Protein AF-A0A9X5BK53-F1 (afdb_monomer_lite)

Sequence (225 aa):
MTLVYEHSLFTTKNKLFKQENFVDEVKHFYTDLINLLVKNDKEKLQVFDSGGLYLATKKIGKNNPKVEQIQTSNEVYMRWNCEVDRAIVSGVSETEIQQIKKNYITDRIRESVDIFGSQPERLGSIIMTAVTVLALLISKVLDKTRELSAKFFEKESLQPIAEASERRTTEIIPQTDKVQMQEKITYKEPTANPSAPKWDLQPQNQVQATERETPPIPAQASYVH

Secondary structure (DSSP, 8-state):
----------PPPPGGGG-HHHHHHHHHHHHHHHHTT--SGGG---PPPTTSSSPPPPPPPTT-TTHHHHHHHHHHHHHHHHHHHHHHHTT--HHHHHHHIIIIIIHHHHHHHHHH-S-HHHHHHHHHHHHHHHHHHHHHHHHHHHHHHHHHHHHHTT------------------------------------------------------PPPPPPPPP----

Organism: NCBI:txid2320879

Foldseek 3Di:
DDDPDDDDPDDDDDCCCVDPVSVVVVVVVVLVVVQVVPPDPVPRDDDDDPLFLADDQDDADPDDPCRVLSVLLVVLRVLSVVLSVLCVVLPNDRVVSSVLCVPQQVVVCVVCCVPPNDDSVVNSVSSVVSSVVSVVVSVVSNVVVVVVVVVVVVVVVPDDDDDDDDDDDDDDDDDDDDDDDDPDDDDDDPDDDDDDPDPPDDDDDDDDDDDDDDDDDDDDDDDDD

Radius of gyration: 32.8 Å; chains: 1; bounding box: 59×59×117 Å

pLDDT: mean 73.11, std 26.83, range [23.19, 98.38]

Structure (mmCIF, N/CA/C/O backbone):
data_AF-A0A9X5BK53-F1
#
_entry.id   AF-A0A9X5BK53-F1
#
loop_
_atom_site.group_PDB
_atom_site.id
_atom_site.type_symbol
_atom_site.label_atom_id
_atom_site.label_alt_id
_atom_site.label_comp_id
_atom_site.label_asym_id
_atom_site.label_entity_id
_atom_site.label_seq_id
_atom_site.pdbx_PDB_ins_code
_atom_site.Cartn_x
_atom_site.Cartn_y
_atom_site.Cartn_z
_atom_site.occupancy
_atom_site.B_iso_or_equiv
_atom_site.auth_seq_id
_atom_site.auth_comp_id
_atom_site.auth_asym_id
_atom_site.auth_atom_id
_atom_site.pdbx_PDB_model_num
ATOM 1 N N . MET A 1 1 ? 26.988 -21.581 -52.495 1.00 43.94 1 MET A N 1
ATOM 2 C CA . MET A 1 1 ? 26.195 -22.090 -51.357 1.00 43.94 1 MET A CA 1
ATOM 3 C C . MET A 1 1 ? 25.965 -20.916 -50.417 1.00 43.94 1 MET A C 1
ATOM 5 O O . MET A 1 1 ? 26.846 -20.579 -49.642 1.00 43.94 1 MET A O 1
ATOM 9 N N . THR A 1 2 ? 24.8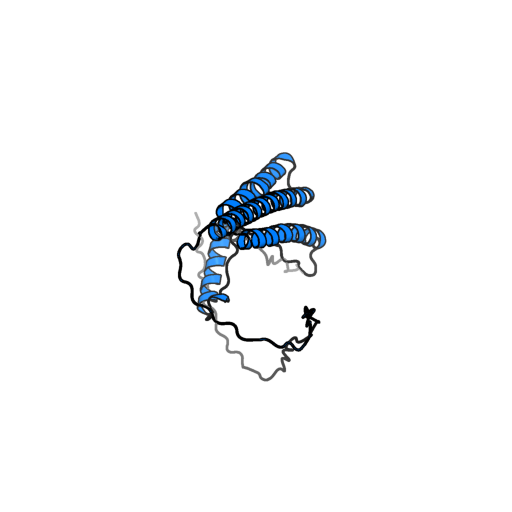63 -20.194 -50.588 1.00 47.50 2 THR A N 1
ATOM 10 C CA . THR A 1 2 ? 24.481 -19.068 -49.724 1.00 47.50 2 THR A CA 1
ATOM 11 C C . THR A 1 2 ? 23.587 -19.618 -48.620 1.00 47.50 2 THR A C 1
ATOM 13 O O . THR A 1 2 ? 22.572 -20.250 -48.900 1.00 47.50 2 THR A O 1
ATOM 16 N N . LEU A 1 3 ? 24.019 -19.472 -47.368 1.00 57.97 3 LEU A N 1
ATOM 17 C CA . LEU A 1 3 ? 23.305 -19.973 -46.196 1.00 57.97 3 LEU A CA 1
ATOM 18 C C . LEU A 1 3 ? 21.990 -19.196 -46.029 1.00 57.97 3 LEU A C 1
ATOM 20 O O . LEU A 1 3 ? 21.990 -18.013 -45.705 1.00 57.97 3 LEU A O 1
ATOM 24 N N . VAL A 1 4 ? 20.872 -19.881 -46.274 1.00 62.34 4 VAL A N 1
ATOM 25 C CA . VAL A 1 4 ? 19.491 -19.399 -46.111 1.00 62.34 4 VAL A CA 1
ATOM 26 C C . VAL A 1 4 ? 19.089 -19.519 -44.638 1.00 62.34 4 VAL A C 1
ATOM 28 O O . VAL A 1 4 ? 18.247 -20.339 -44.296 1.00 62.34 4 VAL A O 1
ATOM 31 N N . TYR A 1 5 ? 19.738 -18.790 -43.728 1.00 53.69 5 TYR A N 1
ATOM 32 C CA . TYR A 1 5 ? 19.352 -18.834 -42.309 1.00 53.69 5 TYR A CA 1
ATOM 33 C C . TYR A 1 5 ? 19.644 -17.524 -41.565 1.00 53.69 5 TYR A C 1
ATOM 35 O O . TYR A 1 5 ? 20.385 -17.484 -40.592 1.00 53.69 5 TYR A O 1
ATOM 43 N N . GLU A 1 6 ? 18.993 -16.444 -41.987 1.00 60.09 6 GLU A N 1
ATOM 44 C CA . GLU A 1 6 ? 18.679 -15.326 -41.093 1.00 60.09 6 GLU A CA 1
ATOM 45 C C . GLU A 1 6 ? 17.164 -15.131 -41.083 1.00 60.09 6 GLU A C 1
ATOM 47 O O . GLU A 1 6 ? 16.615 -14.295 -41.793 1.00 60.09 6 GLU A O 1
ATOM 52 N N . HIS A 1 7 ? 16.456 -15.939 -40.292 1.00 68.06 7 HIS A N 1
ATOM 53 C CA . HIS A 1 7 ? 15.061 -15.654 -39.974 1.00 68.06 7 HIS A CA 1
ATOM 54 C C . HIS A 1 7 ? 15.006 -15.058 -38.569 1.00 68.06 7 HIS A C 1
ATOM 56 O O . HIS A 1 7 ? 15.226 -15.751 -37.575 1.00 68.06 7 HIS A O 1
ATOM 62 N N . SER A 1 8 ? 14.722 -13.759 -38.475 1.00 71.19 8 SER A N 1
ATOM 63 C CA . SER A 1 8 ? 14.418 -13.141 -37.186 1.00 71.19 8 SER A CA 1
ATOM 64 C C . SER A 1 8 ? 13.038 -13.615 -36.725 1.00 71.19 8 SER A C 1
ATOM 66 O O . SER A 1 8 ? 12.024 -13.270 -37.329 1.00 71.19 8 SER A O 1
ATOM 68 N N . LEU A 1 9 ? 13.002 -14.441 -35.677 1.00 70.75 9 LEU A N 1
ATOM 69 C CA . LEU A 1 9 ? 11.765 -14.953 -35.066 1.00 70.75 9 LEU A CA 1
ATOM 70 C C . LEU A 1 9 ? 11.123 -13.955 -34.091 1.00 70.75 9 LEU A C 1
ATOM 72 O O . LEU A 1 9 ? 9.990 -14.151 -33.656 1.00 70.75 9 LEU A O 1
ATOM 76 N N . PHE A 1 10 ? 11.838 -12.889 -33.731 1.00 75.19 10 PHE A N 1
ATOM 77 C CA . PHE A 1 10 ? 11.405 -11.935 -32.719 1.00 75.19 10 PHE A CA 1
ATOM 78 C C . PHE A 1 10 ? 11.430 -10.518 -33.278 1.00 75.19 10 PHE A C 1
ATOM 80 O O . PHE A 1 10 ? 12.473 -9.988 -33.655 1.00 75.19 10 PHE A O 1
ATOM 87 N N . THR A 1 11 ? 10.264 -9.885 -33.293 1.00 78.88 11 THR A N 1
ATOM 88 C CA . THR A 1 11 ? 10.109 -8.467 -33.614 1.00 78.88 11 THR A CA 1
ATOM 89 C C . THR A 1 11 ? 10.136 -7.619 -32.345 1.00 78.88 11 THR A C 1
ATOM 91 O O . THR A 1 11 ? 10.017 -8.115 -31.217 1.00 78.88 11 THR A O 1
ATOM 94 N N . THR A 1 12 ? 10.307 -6.305 -32.505 1.00 80.19 12 THR A N 1
ATOM 95 C CA . THR A 1 12 ? 10.180 -5.366 -31.388 1.00 80.19 12 THR A CA 1
ATOM 96 C C . THR A 1 12 ? 8.795 -5.506 -30.762 1.00 80.19 12 THR A C 1
ATOM 98 O O . THR A 1 12 ? 7.779 -5.449 -31.453 1.00 80.19 12 THR A O 1
ATOM 101 N N . LYS A 1 13 ? 8.746 -5.685 -29.437 1.00 78.06 13 LYS A N 1
ATOM 102 C CA . LYS A 1 13 ? 7.480 -5.836 -28.710 1.00 78.06 13 LYS A CA 1
ATOM 103 C C . LYS A 1 13 ? 6.566 -4.645 -28.989 1.00 78.0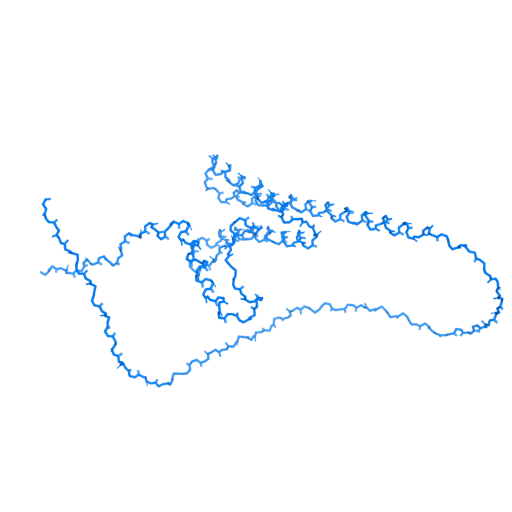6 13 LYS A C 1
ATOM 105 O O . LYS A 1 13 ? 6.980 -3.498 -28.817 1.00 78.06 13 LYS A O 1
ATOM 110 N N . ASN A 1 14 ? 5.320 -4.929 -29.363 1.00 78.62 14 ASN A N 1
ATOM 111 C CA . ASN A 1 14 ? 4.308 -3.896 -29.538 1.00 78.62 14 ASN A CA 1
ATOM 112 C C . ASN A 1 14 ? 4.141 -3.113 -28.220 1.00 78.62 14 ASN A C 1
ATOM 114 O O . ASN A 1 14 ? 3.942 -3.700 -27.152 1.00 78.62 14 ASN A O 1
ATOM 118 N N . LYS A 1 15 ? 4.264 -1.783 -28.311 1.00 81.44 15 LYS A N 1
ATOM 119 C CA . LYS A 1 15 ? 4.206 -0.856 -27.172 1.00 81.44 15 LYS A CA 1
ATOM 120 C C . LYS A 1 15 ? 2.845 -0.866 -26.470 1.00 81.44 15 LYS A C 1
ATOM 122 O O . LYS A 1 15 ? 2.802 -0.567 -25.283 1.00 81.44 15 LYS A O 1
ATOM 127 N N . LEU A 1 16 ? 1.772 -1.266 -27.159 1.00 78.81 16 LEU A N 1
ATOM 128 C CA . LEU A 1 16 ? 0.433 -1.433 -26.586 1.00 78.81 16 LEU A CA 1
ATOM 129 C C . LEU A 1 16 ? 0.456 -2.378 -25.375 1.00 78.81 16 LEU A C 1
ATOM 131 O O . LEU A 1 16 ? -0.037 -2.027 -24.311 1.00 78.81 16 LEU A O 1
ATOM 135 N N . PHE A 1 17 ? 1.165 -3.511 -25.478 1.00 74.38 17 PHE A N 1
ATOM 136 C CA . PHE A 1 17 ? 1.318 -4.481 -24.380 1.00 74.38 17 PHE A CA 1
ATOM 137 C C . PHE A 1 17 ? 2.146 -3.963 -23.191 1.00 74.38 17 PHE A C 1
ATOM 139 O O . PHE A 1 17 ? 2.389 -4.700 -22.233 1.00 74.38 17 PHE A O 1
ATOM 146 N N . LYS A 1 18 ? 2.677 -2.741 -23.278 1.00 75.38 18 LYS A N 1
ATOM 147 C CA . LYS A 1 18 ? 3.476 -2.091 -22.234 1.00 75.38 18 LYS A CA 1
ATOM 148 C C . LYS A 1 18 ? 2.773 -0.902 -21.598 1.00 75.38 18 LYS A C 1
ATOM 150 O O . LYS A 1 18 ? 3.318 -0.370 -20.637 1.00 75.38 18 LYS A O 1
ATOM 155 N N . GLN A 1 19 ? 1.611 -0.494 -22.103 1.00 80.31 19 GLN A N 1
ATOM 156 C CA . GLN A 1 19 ? 0.831 0.547 -21.449 1.00 80.31 19 GLN A CA 1
ATOM 157 C C . GLN A 1 19 ? 0.259 0.010 -20.128 1.00 80.31 19 GLN A C 1
ATOM 159 O O . GLN A 1 19 ? -0.193 -1.135 -20.066 1.00 80.31 19 GLN A O 1
ATOM 164 N N . GLU A 1 20 ? 0.320 0.815 -19.064 1.00 75.69 20 GLU A N 1
ATOM 165 C CA . GLU A 1 20 ? -0.106 0.387 -17.723 1.00 75.69 20 GLU A CA 1
ATOM 166 C C . GLU A 1 20 ? -1.599 0.054 -17.676 1.00 75.69 20 GLU A C 1
ATOM 168 O O . GLU A 1 20 ? -1.966 -0.976 -17.117 1.00 75.69 20 GLU A O 1
ATOM 173 N N . ASN A 1 21 ? -2.431 0.856 -18.347 1.00 81.94 21 ASN A N 1
ATOM 174 C CA . ASN A 1 21 ? -3.873 0.631 -18.468 1.00 81.94 21 ASN A CA 1
ATOM 175 C C . ASN A 1 21 ? -4.204 -0.714 -19.132 1.00 81.94 21 ASN A C 1
ATOM 177 O O . ASN A 1 21 ? -5.030 -1.455 -18.617 1.00 81.94 21 ASN A O 1
ATOM 181 N N . PHE A 1 22 ? -3.522 -1.063 -20.227 1.00 84.12 22 PHE A N 1
ATOM 182 C CA . PHE A 1 22 ? -3.745 -2.327 -20.926 1.00 84.12 22 PHE A CA 1
ATOM 183 C C . PHE A 1 22 ? -3.404 -3.523 -20.032 1.00 84.12 22 PHE A C 1
ATOM 185 O O . PHE A 1 22 ? -4.144 -4.500 -19.958 1.00 84.12 22 PHE A O 1
ATOM 192 N N . VAL A 1 23 ? -2.264 -3.463 -19.340 1.00 83.50 23 VAL A N 1
ATOM 193 C CA . VAL A 1 23 ? -1.837 -4.552 -18.453 1.00 83.50 23 VAL A CA 1
ATOM 194 C C . VAL A 1 23 ? -2.787 -4.696 -17.266 1.00 83.50 23 VAL A C 1
ATOM 196 O O . VAL A 1 23 ? -3.051 -5.820 -16.840 1.00 83.50 23 VAL A O 1
ATOM 199 N N . ASP A 1 24 ? -3.268 -3.584 -16.722 1.00 86.19 24 ASP A N 1
ATOM 200 C CA . ASP A 1 24 ? -4.202 -3.579 -15.604 1.00 86.19 24 ASP A CA 1
ATOM 201 C C . ASP A 1 24 ? -5.574 -4.144 -15.996 1.00 86.19 24 ASP A C 1
ATOM 203 O O . ASP A 1 24 ? -6.068 -5.062 -15.343 1.00 86.19 24 ASP A O 1
ATOM 207 N N . GLU A 1 25 ? -6.124 -3.698 -17.126 1.00 89.12 25 GLU A N 1
ATOM 208 C CA . GLU A 1 25 ? -7.392 -4.185 -17.678 1.00 89.12 25 GLU A CA 1
ATOM 209 C C . GLU A 1 25 ? -7.347 -5.696 -17.935 1.00 89.12 25 GLU A C 1
ATOM 211 O O . GLU A 1 25 ? -8.224 -6.444 -17.503 1.00 89.12 25 GLU A O 1
ATOM 216 N N . VAL A 1 26 ? -6.271 -6.176 -18.566 1.00 90.62 26 VAL A N 1
ATOM 217 C CA . VAL A 1 26 ? -6.099 -7.600 -18.870 1.00 90.62 26 VAL A CA 1
ATOM 218 C C . VAL A 1 26 ? -5.981 -8.446 -17.598 1.00 90.62 26 VAL A C 1
ATOM 220 O O . VAL A 1 26 ? -6.520 -9.553 -17.555 1.00 90.62 26 VAL A O 1
ATOM 223 N N . LYS A 1 27 ? -5.296 -7.959 -16.553 1.00 90.38 27 LYS A N 1
ATOM 224 C CA . LYS A 1 27 ? -5.211 -8.674 -15.268 1.00 90.38 27 LYS A CA 1
ATOM 225 C C . LYS A 1 27 ? -6.586 -8.827 -14.632 1.00 90.38 27 LYS A C 1
ATOM 227 O O . LYS A 1 27 ? -6.932 -9.944 -14.266 1.00 90.38 27 LYS A O 1
ATOM 232 N N . HIS A 1 28 ? -7.345 -7.737 -14.529 1.00 91.75 28 HIS A N 1
ATOM 233 C CA . HIS A 1 28 ? -8.689 -7.764 -13.955 1.00 91.75 28 HIS A CA 1
ATOM 234 C C . HIS A 1 28 ? -9.604 -8.694 -14.752 1.00 91.75 28 HIS A C 1
ATOM 236 O O . HIS A 1 28 ? -10.180 -9.608 -14.172 1.00 91.75 28 HIS A O 1
ATOM 242 N N . PHE A 1 29 ? -9.613 -8.572 -16.083 1.00 93.56 29 PHE A N 1
ATOM 243 C CA . PHE A 1 29 ? -10.401 -9.437 -16.959 1.00 93.56 29 PHE A CA 1
ATOM 244 C C . PHE A 1 29 ? -10.136 -10.930 -16.718 1.00 93.56 29 PHE A C 1
ATOM 246 O O . PHE A 1 29 ? -11.065 -11.707 -16.495 1.00 93.56 29 PHE A O 1
ATOM 253 N N . TYR A 1 30 ? -8.870 -11.358 -16.731 1.00 93.31 30 TYR A N 1
ATOM 254 C CA . TYR A 1 30 ? -8.552 -12.768 -16.500 1.00 93.31 30 TYR A CA 1
ATOM 255 C C . TYR A 1 30 ? -8.820 -13.205 -15.060 1.00 93.31 30 TYR A C 1
ATOM 257 O O . TYR A 1 30 ? -9.260 -14.335 -14.848 1.00 93.31 30 TYR A O 1
ATOM 265 N N . THR A 1 31 ? -8.579 -12.342 -14.073 1.00 95.50 31 THR A N 1
ATOM 266 C CA . THR A 1 31 ? -8.904 -12.639 -12.675 1.00 95.50 31 THR A CA 1
ATOM 267 C C . THR A 1 31 ? -10.405 -12.849 -12.485 1.00 95.50 31 THR A C 1
ATOM 269 O O . THR A 1 31 ? -10.787 -13.814 -11.826 1.00 95.50 31 THR A O 1
ATOM 272 N N . ASP A 1 32 ? -11.252 -12.037 -13.113 1.00 94.25 32 ASP A N 1
ATOM 273 C CA . ASP A 1 32 ? -12.709 -12.176 -13.048 1.00 94.25 32 ASP A CA 1
ATOM 274 C C . ASP A 1 32 ? -13.179 -13.488 -13.688 1.00 94.25 32 ASP A C 1
ATOM 276 O O . ASP A 1 32 ? -13.990 -14.212 -13.104 1.00 94.25 32 ASP A O 1
ATOM 280 N N . LEU A 1 33 ? -12.605 -13.855 -14.840 1.00 94.44 33 LEU A N 1
ATOM 281 C CA . LEU A 1 33 ? -12.876 -15.143 -15.486 1.00 94.44 33 LEU A CA 1
ATOM 282 C C . LEU A 1 33 ? -12.469 -16.335 -14.611 1.00 94.44 33 LEU A C 1
ATOM 284 O O . LEU A 1 33 ? -13.201 -17.320 -14.540 1.00 94.44 33 LEU A O 1
ATOM 288 N N . ILE A 1 34 ? -11.319 -16.262 -13.936 1.00 94.19 34 ILE A N 1
ATOM 289 C CA . ILE A 1 34 ? -10.876 -17.317 -13.015 1.00 94.19 34 ILE A CA 1
ATOM 290 C C . ILE A 1 34 ? -11.811 -17.383 -11.805 1.00 94.19 34 ILE A C 1
ATOM 292 O O . ILE A 1 34 ? -12.246 -18.467 -11.419 1.00 94.19 34 ILE A O 1
ATOM 296 N N . ASN A 1 35 ? -12.162 -16.232 -11.232 1.00 95.75 35 ASN A N 1
ATOM 297 C CA . ASN A 1 35 ? -13.017 -16.135 -10.053 1.00 95.75 35 ASN A CA 1
ATOM 298 C C . ASN A 1 35 ? -14.449 -16.624 -10.302 1.00 95.75 35 ASN A C 1
ATOM 300 O O . ASN A 1 35 ? -15.099 -17.049 -9.349 1.00 95.75 35 ASN A O 1
ATOM 304 N N . LEU A 1 36 ? -14.925 -16.646 -11.553 1.00 94.75 36 LEU A N 1
ATOM 305 C CA . LEU A 1 36 ? -16.192 -17.288 -11.922 1.00 94.75 36 LEU A CA 1
ATOM 306 C C . LEU A 1 36 ? -16.207 -18.791 -11.589 1.00 94.75 36 LEU A C 1
ATOM 308 O O . LEU A 1 36 ? -17.259 -19.354 -11.294 1.00 94.75 36 LEU A O 1
ATOM 312 N N . LEU A 1 37 ? -15.041 -19.442 -11.624 1.00 93.56 37 LEU A N 1
ATOM 313 C CA . LEU A 1 37 ? -14.884 -20.868 -11.328 1.00 93.56 37 LEU A CA 1
ATOM 314 C C . LEU A 1 37 ? -14.618 -21.145 -9.837 1.00 93.56 37 LEU A C 1
ATOM 316 O O . LEU A 1 37 ? -14.659 -22.302 -9.411 1.00 93.56 37 LEU A O 1
ATOM 320 N N . VAL A 1 38 ? -14.354 -20.110 -9.032 1.00 94.31 38 VAL A N 1
ATOM 321 C CA . VAL A 1 38 ? -14.042 -20.235 -7.603 1.00 94.31 38 VAL A CA 1
ATOM 322 C C . VAL A 1 38 ? -15.335 -20.226 -6.787 1.00 94.31 38 VAL A C 1
ATOM 324 O O . VAL A 1 38 ? -16.065 -19.239 -6.755 1.00 94.31 38 VAL A O 1
ATOM 327 N N . LYS A 1 39 ? -15.617 -21.334 -6.091 1.00 92.31 39 LYS A N 1
ATOM 328 C CA . LYS A 1 39 ? -16.854 -21.501 -5.303 1.00 92.31 39 LYS A CA 1
ATOM 329 C C . LYS A 1 39 ? -16.839 -20.757 -3.966 1.00 92.31 39 LYS A C 1
ATOM 331 O O . LYS A 1 39 ? -17.889 -20.340 -3.495 1.00 92.31 39 LYS A O 1
ATOM 336 N N . ASN A 1 40 ? -15.674 -20.655 -3.331 1.00 94.38 40 ASN A N 1
ATOM 337 C CA . ASN A 1 40 ? -15.513 -20.036 -2.020 1.00 94.38 40 ASN A CA 1
ATOM 338 C C . ASN A 1 40 ? -15.004 -18.603 -2.181 1.00 94.38 40 ASN A C 1
ATOM 340 O O . ASN A 1 40 ? -13.911 -18.393 -2.703 1.00 94.38 40 ASN A O 1
ATOM 344 N N . ASP A 1 41 ? -15.747 -17.620 -1.679 1.00 90.44 41 ASP A N 1
ATOM 345 C CA . ASP A 1 41 ? -15.362 -16.210 -1.796 1.00 90.44 41 ASP A CA 1
ATOM 346 C C . ASP A 1 41 ? -14.001 -15.900 -1.159 1.00 90.44 41 ASP A C 1
ATOM 348 O O . ASP A 1 41 ? -13.289 -15.020 -1.633 1.00 90.44 41 ASP A O 1
ATOM 352 N N . LYS A 1 42 ? -13.593 -16.657 -0.132 1.00 90.31 42 LYS A N 1
ATOM 353 C CA . LYS A 1 42 ? -12.291 -16.483 0.536 1.00 90.31 42 LYS A CA 1
ATOM 354 C C . LYS A 1 42 ? -11.098 -16.933 -0.310 1.00 90.31 42 LYS A C 1
ATOM 356 O O . LYS A 1 42 ? -9.970 -16.574 0.001 1.00 90.31 42 LYS A O 1
ATOM 361 N N . GLU A 1 43 ? -11.338 -17.739 -1.339 1.00 91.81 43 GLU A N 1
ATOM 362 C CA . GLU A 1 43 ? -10.309 -18.247 -2.255 1.00 91.81 43 GLU A CA 1
ATOM 363 C C . GLU A 1 43 ? -10.240 -17.436 -3.552 1.00 91.81 43 GLU A C 1
ATOM 365 O O . GLU A 1 43 ? -9.384 -17.701 -4.399 1.00 91.81 43 GLU A O 1
ATOM 370 N N . LYS A 1 44 ? -11.134 -16.452 -3.726 1.00 93.81 44 LYS A N 1
ATOM 371 C CA . LYS A 1 44 ? -11.121 -15.588 -4.904 1.00 93.81 44 LYS A CA 1
ATOM 372 C C . LYS A 1 44 ? -9.814 -14.815 -4.963 1.00 93.81 44 LYS A C 1
ATOM 374 O O . LYS A 1 44 ? -9.358 -14.219 -3.987 1.00 93.81 44 LYS A O 1
ATOM 379 N N . LEU A 1 45 ? -9.216 -14.824 -6.145 1.00 92.12 45 LEU A N 1
ATOM 380 C CA . LEU A 1 45 ? -7.993 -14.099 -6.422 1.00 92.12 45 LEU A CA 1
ATOM 381 C C . LEU A 1 45 ? -8.286 -12.601 -6.414 1.00 92.12 45 LEU A C 1
ATOM 383 O O . LEU A 1 45 ? -9.271 -12.151 -6.999 1.00 92.12 45 LEU A O 1
ATOM 387 N N . GLN A 1 46 ? -7.395 -11.831 -5.800 1.00 90.12 46 GLN A N 1
ATOM 388 C CA . GLN A 1 46 ? -7.421 -10.376 -5.854 1.00 90.12 46 GLN A CA 1
ATOM 389 C C . GLN A 1 46 ? -6.252 -9.873 -6.693 1.00 90.12 46 GLN A C 1
ATOM 391 O O . GLN A 1 46 ? -5.114 -10.331 -6.542 1.00 90.12 46 GLN A O 1
ATOM 396 N N . VAL A 1 47 ? -6.535 -8.929 -7.590 1.00 90.94 47 VAL A N 1
ATOM 397 C CA . VAL A 1 47 ? -5.486 -8.180 -8.280 1.00 90.94 47 VAL A CA 1
ATOM 398 C C . VAL A 1 47 ? -4.884 -7.197 -7.283 1.00 90.94 47 VAL A C 1
ATOM 400 O O . VAL A 1 47 ? -5.595 -6.543 -6.527 1.00 90.94 47 VAL A O 1
ATOM 403 N N . PHE A 1 48 ? -3.556 -7.122 -7.254 1.00 89.56 48 PHE A N 1
ATOM 404 C CA . PHE A 1 48 ? -2.861 -6.193 -6.374 1.00 89.56 48 PHE A CA 1
ATOM 405 C C . PHE A 1 48 ? -3.133 -4.745 -6.797 1.00 89.56 48 PHE A C 1
ATOM 407 O O . PHE A 1 48 ? -2.757 -4.350 -7.902 1.00 89.56 48 PHE A O 1
ATOM 414 N N . ASP A 1 49 ? -3.703 -3.960 -5.886 1.00 89.19 49 ASP A N 1
ATOM 415 C CA . ASP A 1 49 ? -3.881 -2.523 -6.057 1.00 89.19 49 ASP A CA 1
ATOM 416 C C . ASP A 1 49 ? -2.609 -1.764 -5.649 1.00 89.19 49 ASP A C 1
ATOM 418 O O . ASP A 1 49 ? -2.172 -1.790 -4.494 1.00 89.19 49 ASP A O 1
ATOM 422 N N . SER A 1 50 ? -2.021 -1.044 -6.606 1.00 85.62 50 SER A N 1
ATOM 423 C CA . SER A 1 50 ? -0.837 -0.217 -6.356 1.00 85.62 50 SER A CA 1
ATOM 424 C C . SER A 1 50 ? -1.118 0.969 -5.424 1.00 85.62 50 SER A C 1
ATOM 426 O O . SER A 1 50 ? -0.235 1.351 -4.642 1.00 85.62 50 SER A O 1
ATOM 428 N N . GLY A 1 51 ? -2.346 1.496 -5.446 1.00 87.69 51 GLY A N 1
ATOM 429 C CA . GLY A 1 51 ? -2.836 2.564 -4.576 1.00 87.69 51 GLY A CA 1
ATOM 430 C C . GLY A 1 51 ? -3.249 2.095 -3.179 1.00 87.69 51 GLY A C 1
ATOM 431 O O . GLY A 1 51 ? -3.410 2.932 -2.292 1.00 87.69 51 GLY A O 1
ATOM 432 N N . GLY A 1 52 ? -3.346 0.781 -2.958 1.00 92.56 52 GLY A N 1
ATOM 433 C CA . GLY A 1 52 ? -3.795 0.184 -1.701 1.00 92.56 52 GLY A CA 1
ATOM 434 C C . GLY A 1 52 ? -2.810 0.350 -0.537 1.00 92.56 52 GLY A C 1
ATOM 435 O O . GLY A 1 52 ? -1.816 1.069 -0.617 1.00 92.56 52 GLY A O 1
ATOM 436 N N . LEU A 1 53 ? -3.046 -0.345 0.574 1.00 96.31 53 LEU A N 1
ATOM 437 C CA . LEU A 1 53 ? -2.233 -0.206 1.797 1.00 96.31 53 LEU A CA 1
ATOM 438 C C . LEU A 1 53 ? -0.838 -0.835 1.679 1.00 96.31 53 LEU A C 1
ATOM 440 O O . LEU A 1 53 ? 0.142 -0.353 2.251 1.00 96.31 53 LEU A O 1
ATOM 444 N N . TYR A 1 54 ? -0.749 -1.916 0.912 1.00 96.12 54 TYR A N 1
ATOM 445 C CA . TYR A 1 54 ? 0.426 -2.772 0.856 1.00 96.12 54 TYR A CA 1
ATOM 446 C C . TYR A 1 54 ? 1.421 -2.336 -0.225 1.00 96.12 54 TYR A C 1
ATOM 448 O O . TYR A 1 54 ? 1.097 -1.599 -1.164 1.00 96.12 54 TYR A O 1
ATOM 456 N N . LEU A 1 55 ? 2.660 -2.807 -0.092 1.00 95.31 55 LEU A N 1
ATOM 457 C CA . LEU A 1 55 ? 3.699 -2.711 -1.113 1.00 95.31 55 LEU A CA 1
ATOM 458 C C . LEU A 1 55 ? 3.856 -4.050 -1.834 1.00 95.31 55 LEU A C 1
ATOM 460 O O . LEU A 1 55 ? 3.865 -5.114 -1.209 1.00 95.31 55 LEU A O 1
ATOM 464 N N . ALA A 1 56 ? 4.011 -3.983 -3.158 1.00 92.94 56 ALA A N 1
ATOM 465 C CA . ALA A 1 56 ? 4.243 -5.157 -3.987 1.00 92.94 56 ALA A CA 1
ATOM 466 C C . ALA A 1 56 ? 5.662 -5.694 -3.780 1.00 92.94 56 ALA A C 1
ATOM 468 O O . ALA A 1 56 ? 6.646 -4.981 -3.983 1.00 92.94 56 ALA A O 1
ATOM 469 N N . THR A 1 57 ? 5.773 -6.981 -3.466 1.00 92.44 57 THR A N 1
ATOM 470 C CA . THR A 1 57 ? 7.051 -7.694 -3.475 1.00 92.44 57 THR A CA 1
ATOM 471 C C . THR A 1 57 ? 7.321 -8.309 -4.839 1.00 92.44 57 THR A C 1
ATOM 473 O O . THR A 1 57 ? 6.417 -8.669 -5.598 1.00 92.44 57 THR A O 1
ATOM 476 N N . LYS A 1 58 ? 8.602 -8.429 -5.185 1.00 91.00 58 LYS A N 1
ATOM 477 C CA . LYS A 1 58 ? 9.021 -9.015 -6.459 1.00 91.00 58 LYS A CA 1
ATOM 478 C C . LYS A 1 58 ? 9.312 -10.498 -6.285 1.00 91.00 58 LYS A C 1
ATOM 480 O O . LYS A 1 58 ? 10.030 -10.889 -5.369 1.00 91.00 58 LYS A O 1
ATOM 485 N N . LYS A 1 59 ? 8.817 -11.334 -7.201 1.00 90.44 59 LYS A N 1
ATOM 486 C CA . LYS A 1 59 ? 9.207 -12.749 -7.238 1.00 90.44 59 LYS A CA 1
ATOM 487 C C . LYS A 1 59 ? 10.689 -12.893 -7.594 1.00 90.44 59 LYS A C 1
ATOM 489 O O . LYS A 1 59 ? 11.201 -12.193 -8.468 1.00 90.44 59 LYS A O 1
ATOM 494 N N . ILE A 1 60 ? 11.352 -13.840 -6.938 1.00 89.44 60 ILE A N 1
ATOM 495 C CA . ILE A 1 60 ? 12.756 -14.181 -7.175 1.00 89.44 60 ILE A CA 1
ATOM 496 C C . ILE A 1 60 ? 12.812 -15.375 -8.131 1.00 89.44 60 ILE A C 1
ATOM 498 O O . ILE A 1 60 ? 12.276 -16.441 -7.839 1.00 89.44 60 ILE A O 1
ATOM 502 N N . GLY A 1 61 ? 13.443 -15.186 -9.291 1.00 90.00 61 GLY A N 1
ATOM 503 C CA . GLY A 1 61 ? 13.674 -16.252 -10.269 1.00 90.00 61 GLY A CA 1
ATOM 504 C C . GLY A 1 61 ? 14.965 -17.025 -9.989 1.00 90.00 61 GLY A C 1
ATOM 505 O O . GLY A 1 61 ? 15.936 -16.444 -9.510 1.00 90.00 61 GLY A O 1
ATOM 506 N N . LYS A 1 62 ? 14.994 -18.316 -10.350 1.00 87.75 62 LYS A N 1
ATOM 507 C CA . LYS A 1 62 ? 16.073 -19.276 -10.028 1.00 87.75 62 LYS A CA 1
ATOM 508 C C . LYS A 1 62 ? 17.484 -18.862 -10.490 1.00 87.75 62 LYS A C 1
ATOM 510 O O . LYS A 1 62 ? 18.446 -19.277 -9.867 1.00 87.75 62 LYS A O 1
ATOM 515 N N . ASN A 1 63 ? 17.603 -18.023 -11.525 1.00 89.25 63 ASN A N 1
ATOM 516 C CA . ASN A 1 63 ? 18.884 -17.573 -12.098 1.00 89.25 63 ASN A CA 1
ATOM 517 C C . ASN A 1 63 ? 18.962 -16.041 -12.237 1.00 89.25 63 ASN A C 1
ATOM 519 O O . ASN A 1 63 ? 19.561 -15.525 -13.178 1.00 89.25 63 ASN A O 1
ATOM 523 N N . ASN A 1 64 ? 18.276 -15.292 -11.371 1.00 88.94 64 ASN A N 1
ATOM 524 C CA . ASN A 1 64 ? 18.278 -13.838 -11.472 1.00 88.94 64 ASN A CA 1
ATOM 525 C C . ASN A 1 64 ? 19.590 -13.256 -10.910 1.00 88.94 64 ASN A C 1
ATOM 527 O O . ASN A 1 64 ? 19.816 -13.385 -9.707 1.00 88.94 64 ASN A O 1
ATOM 531 N N . PRO A 1 65 ? 20.409 -12.544 -11.709 1.00 91.44 65 PRO A N 1
ATOM 532 C CA . PRO A 1 65 ? 21.637 -11.918 -11.213 1.00 91.44 65 PRO A CA 1
ATOM 533 C C . PRO A 1 65 ? 21.388 -10.827 -10.156 1.00 91.44 65 PRO A C 1
ATOM 535 O O . PRO A 1 65 ? 22.316 -10.422 -9.470 1.00 91.44 65 PRO A O 1
ATOM 538 N N . LYS A 1 66 ? 20.145 -10.349 -10.001 1.00 89.50 66 LYS A N 1
ATOM 539 C CA . LYS A 1 66 ? 19.741 -9.354 -8.990 1.00 89.50 66 LYS A CA 1
ATOM 540 C C . LYS A 1 66 ? 19.025 -9.967 -7.782 1.00 89.50 66 LYS A C 1
ATOM 542 O O . LYS A 1 66 ? 18.232 -9.286 -7.136 1.00 89.50 66 LYS A O 1
ATOM 547 N N . VAL A 1 67 ? 19.231 -11.256 -7.510 1.00 92.19 67 VAL A N 1
ATOM 548 C CA . VAL A 1 67 ? 18.530 -11.969 -6.430 1.00 92.19 67 VAL A CA 1
ATOM 549 C C . VAL A 1 67 ? 18.724 -11.310 -5.067 1.00 92.19 67 VAL A C 1
ATOM 551 O O . VAL A 1 67 ? 17.725 -11.008 -4.421 1.00 92.19 67 VAL A O 1
ATOM 554 N N . GLU A 1 68 ? 19.963 -11.011 -4.677 1.00 90.12 68 GLU A N 1
ATOM 555 C CA . GLU A 1 68 ? 20.270 -10.423 -3.367 1.00 90.12 68 GLU A CA 1
ATOM 556 C C . GLU A 1 68 ? 19.606 -9.055 -3.206 1.00 90.12 68 GLU A C 1
ATOM 558 O O . GLU A 1 68 ? 18.886 -8.808 -2.245 1.00 90.12 68 GLU A O 1
ATOM 563 N N . GLN A 1 69 ? 19.729 -8.197 -4.222 1.00 89.25 69 GLN A N 1
ATOM 564 C CA . GLN A 1 69 ? 19.083 -6.888 -4.230 1.00 89.25 69 GLN A CA 1
ATOM 565 C C . GLN A 1 69 ? 17.556 -6.988 -4.082 1.00 89.25 69 GLN A C 1
ATOM 567 O O . GLN A 1 69 ? 16.937 -6.193 -3.372 1.00 89.25 69 GLN A O 1
ATOM 572 N N . ILE A 1 70 ? 16.929 -7.954 -4.760 1.00 90.62 70 ILE A N 1
ATOM 573 C CA . ILE A 1 70 ? 15.484 -8.178 -4.658 1.00 90.62 70 ILE A CA 1
ATOM 574 C C . ILE A 1 70 ? 15.112 -8.719 -3.279 1.00 90.62 70 ILE A C 1
ATOM 576 O O . ILE A 1 70 ? 14.093 -8.297 -2.741 1.00 90.62 70 ILE A O 1
ATOM 580 N N . GLN A 1 71 ? 15.913 -9.616 -2.704 1.00 92.06 71 GLN A N 1
ATOM 581 C CA . GLN A 1 71 ? 15.699 -10.133 -1.352 1.00 92.06 71 GLN A CA 1
ATOM 582 C C . GLN A 1 71 ? 15.725 -8.998 -0.333 1.00 92.06 71 GLN A C 1
ATOM 584 O O . GLN A 1 71 ? 14.725 -8.786 0.348 1.00 92.06 71 GLN A O 1
ATOM 589 N N . THR A 1 72 ? 16.787 -8.193 -0.321 1.00 92.19 72 THR A N 1
ATOM 590 C CA . THR A 1 72 ? 16.913 -7.049 0.590 1.00 92.19 72 THR A CA 1
ATOM 591 C C . THR A 1 72 ? 15.770 -6.049 0.411 1.00 92.19 72 THR A C 1
ATOM 593 O O . THR A 1 72 ? 15.187 -5.584 1.388 1.00 92.19 72 THR A O 1
ATOM 596 N N . SER A 1 73 ? 15.385 -5.740 -0.833 1.00 92.06 73 SER A N 1
ATOM 597 C CA . SER A 1 73 ? 14.249 -4.849 -1.094 1.00 92.06 73 SER A CA 1
ATOM 598 C C . SER A 1 73 ? 12.920 -5.446 -0.629 1.00 92.06 73 SER A C 1
ATOM 600 O O . SER A 1 73 ? 12.066 -4.726 -0.117 1.00 92.06 73 SER A O 1
ATOM 602 N N . ASN A 1 74 ? 12.711 -6.747 -0.814 1.00 94.25 74 ASN A N 1
ATOM 603 C CA . ASN A 1 74 ? 11.495 -7.406 -0.360 1.00 94.25 74 ASN A CA 1
ATOM 604 C C . ASN A 1 74 ? 11.427 -7.454 1.167 1.00 94.25 74 ASN A C 1
ATOM 606 O O . ASN A 1 74 ? 10.339 -7.294 1.704 1.00 94.25 74 ASN A O 1
ATOM 610 N N . GLU A 1 75 ? 12.546 -7.626 1.872 1.00 94.44 75 GLU A N 1
ATOM 611 C CA . GLU A 1 75 ? 12.576 -7.609 3.338 1.00 94.44 75 GLU A CA 1
ATOM 612 C C . GLU A 1 75 ? 12.019 -6.297 3.896 1.00 94.44 75 GLU A C 1
ATOM 614 O O . GLU A 1 75 ? 11.123 -6.325 4.739 1.00 94.44 75 GLU A O 1
ATOM 619 N N . VAL A 1 76 ? 12.465 -5.144 3.386 1.00 94.06 76 VAL A N 1
ATOM 620 C CA . VAL A 1 76 ? 11.930 -3.840 3.819 1.00 94.06 76 VAL A CA 1
ATOM 621 C C . VAL A 1 76 ? 10.466 -3.641 3.417 1.00 94.06 76 VAL A C 1
ATOM 623 O O . VAL A 1 76 ? 9.688 -3.115 4.211 1.00 94.06 76 VAL A O 1
ATOM 626 N N . TYR A 1 77 ? 10.040 -4.121 2.245 1.00 95.12 77 TYR A N 1
ATOM 627 C CA . TYR A 1 77 ? 8.619 -4.111 1.871 1.00 95.12 77 TYR A CA 1
ATOM 628 C C . TYR A 1 77 ? 7.762 -4.987 2.790 1.00 95.12 77 TYR A C 1
ATOM 630 O O . TYR A 1 77 ? 6.655 -4.600 3.157 1.00 95.12 77 TYR A O 1
ATOM 638 N N . MET A 1 78 ? 8.275 -6.142 3.215 1.00 95.81 78 MET A N 1
ATOM 639 C CA . MET A 1 78 ? 7.589 -7.019 4.164 1.00 95.81 78 MET A CA 1
ATOM 640 C C . MET A 1 78 ? 7.509 -6.406 5.559 1.00 95.81 78 MET A 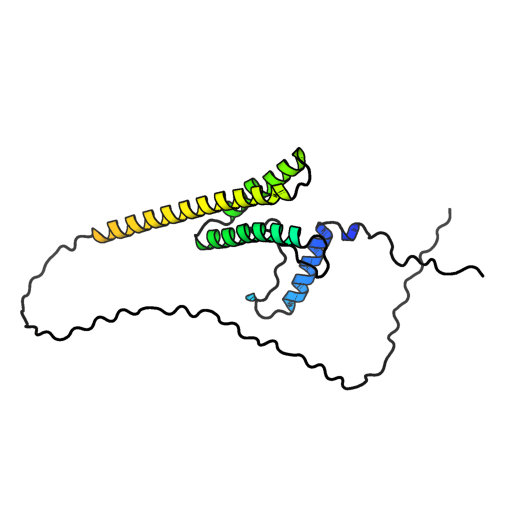C 1
ATOM 642 O O . MET A 1 78 ? 6.495 -6.586 6.226 1.00 95.81 78 MET A O 1
ATOM 646 N N . ARG A 1 79 ? 8.517 -5.633 5.989 1.00 97.19 79 ARG A N 1
ATOM 647 C CA . ARG A 1 79 ? 8.431 -4.854 7.237 1.00 97.19 79 ARG A CA 1
ATOM 648 C C . ARG A 1 79 ? 7.264 -3.874 7.197 1.00 97.19 79 ARG A C 1
ATOM 650 O O . ARG A 1 79 ? 6.479 -3.862 8.136 1.00 97.19 79 ARG A O 1
ATOM 657 N N . TRP A 1 80 ? 7.112 -3.119 6.107 1.00 97.94 80 TRP A N 1
ATOM 658 C CA . TRP A 1 80 ? 5.952 -2.244 5.915 1.00 97.94 80 TRP A CA 1
ATOM 659 C C . TRP A 1 80 ? 4.633 -3.019 5.921 1.00 97.94 80 TRP A C 1
ATOM 661 O O . TRP A 1 80 ? 3.731 -2.661 6.667 1.00 97.94 80 TRP A O 1
ATOM 671 N N . ASN A 1 81 ? 4.522 -4.105 5.153 1.00 97.56 81 ASN A N 1
ATOM 672 C CA . ASN A 1 81 ? 3.272 -4.867 5.078 1.00 97.56 81 ASN A CA 1
ATOM 673 C C . ASN A 1 81 ? 2.871 -5.469 6.441 1.00 97.56 81 ASN A C 1
ATOM 675 O O . ASN A 1 81 ? 1.710 -5.387 6.820 1.00 97.56 81 ASN A O 1
ATOM 679 N N . CYS A 1 82 ? 3.832 -5.983 7.214 1.00 97.81 82 CYS A N 1
ATOM 680 C CA . CYS A 1 82 ? 3.593 -6.473 8.576 1.00 97.81 82 CYS A CA 1
ATOM 681 C C . CYS A 1 82 ? 3.142 -5.349 9.530 1.00 97.81 82 CYS A C 1
ATOM 683 O O . CYS A 1 82 ? 2.284 -5.540 10.390 1.00 97.81 82 CYS A O 1
ATOM 685 N N . GLU A 1 83 ? 3.700 -4.150 9.365 1.00 98.31 83 GLU A N 1
ATOM 686 C CA . GLU A 1 83 ? 3.311 -2.968 10.134 1.00 98.31 83 GLU A CA 1
ATOM 687 C C . GLU A 1 83 ? 1.883 -2.508 9.802 1.00 98.31 83 GLU A C 1
ATOM 689 O O . GLU A 1 83 ? 1.127 -2.149 10.703 1.00 98.31 83 GLU A O 1
ATOM 694 N N . VAL A 1 84 ? 1.494 -2.577 8.524 1.00 98.19 84 VAL A N 1
ATOM 695 C CA . VAL A 1 84 ? 0.120 -2.329 8.060 1.00 98.19 84 VAL A CA 1
ATOM 696 C C . VAL A 1 84 ? -0.854 -3.308 8.710 1.00 98.19 84 VAL A C 1
ATOM 698 O O . VAL A 1 84 ? -1.862 -2.868 9.259 1.00 98.19 84 VAL A O 1
ATOM 701 N N . ASP A 1 85 ? -0.534 -4.604 8.736 1.00 98.06 85 ASP A N 1
ATOM 702 C CA . ASP A 1 85 ? -1.374 -5.603 9.409 1.00 98.06 85 ASP A CA 1
ATOM 703 C C . ASP A 1 85 ? -1.544 -5.268 10.898 1.00 98.06 85 ASP A C 1
ATOM 705 O O . ASP A 1 85 ? -2.656 -5.296 11.433 1.00 98.06 85 ASP A O 1
ATOM 709 N N . ARG A 1 86 ? -0.457 -4.864 11.571 1.00 98.19 86 ARG A N 1
ATOM 710 C CA . ARG A 1 86 ? -0.517 -4.433 12.974 1.00 98.19 86 ARG A CA 1
ATOM 711 C C . ARG A 1 86 ? -1.382 -3.187 13.155 1.00 98.19 86 ARG A C 1
ATOM 713 O O . ARG A 1 86 ? -2.104 -3.100 14.150 1.00 98.19 86 ARG A O 1
ATOM 720 N N . ALA A 1 87 ? -1.328 -2.239 12.223 1.00 98.12 87 ALA A N 1
ATOM 721 C CA . ALA A 1 87 ? -2.132 -1.023 12.256 1.00 98.12 87 ALA A CA 1
ATOM 722 C C . ALA A 1 87 ? -3.628 -1.323 12.133 1.00 98.12 87 ALA A C 1
ATOM 724 O O . ALA A 1 87 ? -4.409 -0.833 12.950 1.00 98.12 87 ALA A O 1
ATOM 725 N N . ILE A 1 88 ? -4.004 -2.186 11.186 1.00 97.56 88 ILE A N 1
ATOM 726 C CA . ILE A 1 88 ? -5.390 -2.627 10.978 1.00 97.56 88 ILE A CA 1
ATOM 727 C C . ILE A 1 88 ? -5.924 -3.301 12.247 1.00 97.56 88 ILE A C 1
ATOM 729 O O . ILE A 1 88 ? -6.975 -2.919 12.757 1.00 97.56 88 ILE A O 1
ATOM 733 N N . VAL A 1 89 ? -5.169 -4.249 12.816 1.00 96.94 89 VAL A N 1
ATOM 734 C CA . VAL A 1 89 ? -5.559 -4.948 14.056 1.00 96.94 89 VAL A CA 1
ATOM 735 C C . VAL A 1 89 ? -5.675 -3.989 15.245 1.00 96.94 89 VAL A C 1
ATOM 737 O O . VAL A 1 89 ? -6.527 -4.177 16.110 1.00 96.94 89 VAL A O 1
ATOM 740 N N . SER A 1 90 ? -4.847 -2.945 15.287 1.00 96.38 90 SER A N 1
ATOM 741 C CA . SER A 1 90 ? -4.866 -1.937 16.355 1.00 96.38 90 SER A CA 1
ATOM 742 C C . SER A 1 90 ? -5.965 -0.879 16.183 1.00 96.38 90 SER A C 1
ATOM 744 O O . SER A 1 90 ? -6.075 0.014 17.022 1.00 96.38 90 SER A O 1
ATOM 746 N N . GLY A 1 91 ? -6.767 -0.953 15.115 1.00 95.81 91 GLY A N 1
ATOM 747 C CA . GLY A 1 91 ? -7.871 -0.027 14.854 1.00 95.81 91 GLY A CA 1
ATOM 748 C C . GLY A 1 91 ? -7.454 1.310 14.235 1.00 95.81 91 GLY A C 1
ATOM 749 O O . GLY A 1 91 ? -8.206 2.279 14.327 1.00 95.81 91 GLY A O 1
ATOM 750 N N . VAL A 1 92 ? -6.272 1.392 13.616 1.00 97.75 92 VAL A N 1
ATOM 751 C CA . VAL A 1 92 ? -5.885 2.555 12.800 1.00 97.75 92 VAL A CA 1
ATOM 752 C C . VAL A 1 92 ? -6.722 2.559 11.520 1.00 97.75 92 VAL A C 1
ATOM 754 O O . VAL A 1 92 ? -6.906 1.512 10.898 1.00 97.75 92 VAL A O 1
ATOM 757 N N . SER A 1 93 ? -7.222 3.723 11.101 1.00 97.19 93 SER A N 1
ATOM 758 C CA . SER A 1 93 ? -8.037 3.804 9.886 1.00 97.19 93 SER A CA 1
ATOM 759 C C . SER A 1 93 ? -7.206 3.552 8.623 1.00 97.19 93 SER A C 1
ATOM 761 O O . SER A 1 93 ? -6.069 4.015 8.504 1.00 97.19 93 SER A O 1
ATOM 763 N N . GLU A 1 94 ? -7.788 2.871 7.632 1.00 96.62 94 GLU A N 1
ATOM 764 C CA . GLU A 1 94 ? -7.115 2.625 6.348 1.00 96.62 94 GLU A CA 1
ATOM 765 C C . GLU A 1 94 ? -6.680 3.929 5.669 1.00 96.62 94 GLU A C 1
ATOM 767 O O . GLU A 1 94 ? -5.593 4.004 5.101 1.00 96.62 94 GLU A O 1
ATOM 772 N N . THR A 1 95 ? -7.480 4.990 5.795 1.00 96.44 95 THR A N 1
ATOM 773 C CA . THR A 1 95 ? -7.174 6.321 5.257 1.00 96.44 95 THR A CA 1
ATOM 774 C C . THR A 1 95 ? -5.895 6.919 5.841 1.00 96.44 95 THR A C 1
ATOM 776 O O . THR A 1 95 ? -5.099 7.500 5.103 1.00 96.44 95 THR A O 1
ATOM 779 N N . GLU A 1 96 ? -5.650 6.753 7.145 1.00 97.00 96 GLU A N 1
ATOM 780 C CA . GLU A 1 96 ? -4.412 7.225 7.778 1.00 97.00 96 GLU A CA 1
ATOM 781 C C . GLU A 1 96 ? -3.201 6.429 7.283 1.00 97.00 96 GLU A C 1
ATOM 783 O O . GLU A 1 96 ? -2.157 7.009 6.976 1.00 97.00 96 GLU A O 1
ATOM 788 N N . ILE A 1 97 ? -3.349 5.109 7.132 1.00 97.94 97 ILE A N 1
ATOM 789 C CA . ILE A 1 97 ? -2.294 4.235 6.603 1.00 97.94 97 ILE A CA 1
ATOM 790 C C . ILE A 1 97 ? -1.963 4.620 5.151 1.00 97.94 97 ILE A C 1
ATOM 792 O O . ILE A 1 97 ? -0.787 4.780 4.808 1.00 97.94 97 ILE A O 1
ATOM 796 N N . GLN A 1 98 ? -2.979 4.837 4.307 1.00 97.25 98 GLN A N 1
ATOM 797 C CA . GLN A 1 98 ? -2.806 5.307 2.926 1.00 97.25 98 GLN A CA 1
ATOM 798 C C . GLN A 1 98 ? -2.082 6.650 2.873 1.00 97.25 98 GLN A C 1
ATOM 800 O O . GLN A 1 98 ? -1.173 6.834 2.061 1.00 97.25 98 GLN A O 1
ATOM 805 N N . GLN A 1 99 ? -2.441 7.587 3.751 1.00 97.44 99 GLN A N 1
ATOM 806 C CA . GLN A 1 99 ? -1.802 8.896 3.807 1.00 97.44 99 GLN A CA 1
ATOM 807 C C . GLN A 1 99 ? -0.330 8.792 4.222 1.00 97.44 99 GLN A C 1
ATOM 809 O O . GLN A 1 99 ? 0.517 9.463 3.630 1.00 97.44 99 GLN A O 1
ATOM 814 N N . ILE A 1 100 ? 0.007 7.916 5.175 1.00 97.75 100 ILE A N 1
ATOM 815 C CA . ILE A 1 100 ? 1.405 7.646 5.537 1.00 97.75 100 ILE A CA 1
ATOM 816 C C . ILE A 1 100 ? 2.155 7.043 4.345 1.00 97.75 100 ILE A C 1
ATOM 818 O O . ILE A 1 100 ? 3.224 7.545 3.993 1.00 97.75 100 ILE A O 1
ATOM 822 N N . LYS A 1 101 ? 1.595 6.030 3.670 1.00 97.62 101 LYS A N 1
ATOM 823 C CA . LYS A 1 101 ? 2.203 5.436 2.466 1.00 97.62 101 LYS A CA 1
ATOM 824 C C . LYS A 1 101 ? 2.447 6.490 1.384 1.00 97.62 101 LYS A C 1
ATOM 826 O O . LYS A 1 101 ? 3.516 6.526 0.774 1.00 97.62 101 LYS A O 1
ATOM 831 N N . LYS A 1 102 ? 1.480 7.370 1.134 1.00 96.75 102 LYS A N 1
ATOM 832 C CA . LYS A 1 102 ? 1.617 8.436 0.139 1.00 96.75 102 LYS A CA 1
ATOM 833 C C . LYS A 1 102 ? 2.738 9.406 0.520 1.00 96.75 102 LYS A C 1
ATOM 835 O O . LYS A 1 102 ? 3.704 9.531 -0.226 1.00 96.75 102 LYS A O 1
ATOM 840 N N . ASN A 1 103 ? 2.655 9.995 1.709 1.00 97.38 103 ASN A N 1
ATOM 841 C CA . ASN A 1 103 ? 3.533 11.085 2.131 1.00 97.38 103 ASN A CA 1
ATOM 842 C C . ASN A 1 103 ? 4.967 10.627 2.425 1.00 97.38 103 ASN A C 1
ATOM 844 O O . ASN A 1 103 ? 5.920 11.340 2.121 1.00 97.38 103 ASN A O 1
ATOM 848 N N . TYR A 1 104 ? 5.134 9.458 3.049 1.00 97.50 104 TYR A N 1
ATOM 849 C CA . TYR A 1 104 ? 6.435 8.994 3.538 1.00 97.50 104 TYR A CA 1
ATOM 850 C C . TYR A 1 104 ? 7.108 7.977 2.626 1.00 97.50 104 TYR A C 1
ATOM 852 O O . TYR A 1 104 ? 8.316 7.805 2.740 1.00 97.50 104 TYR A O 1
ATOM 860 N N . ILE A 1 105 ? 6.372 7.328 1.719 1.00 96.50 105 ILE A N 1
ATOM 861 C CA . ILE A 1 105 ? 6.949 6.369 0.768 1.00 96.50 105 ILE A CA 1
ATOM 862 C C . ILE A 1 105 ? 6.867 6.933 -0.644 1.00 96.50 105 ILE A C 1
ATOM 864 O O . ILE A 1 105 ? 7.898 7.198 -1.249 1.00 96.50 105 ILE A O 1
ATOM 868 N N . THR A 1 106 ? 5.663 7.150 -1.169 1.00 95.75 106 THR A N 1
ATOM 869 C CA . THR A 1 106 ? 5.477 7.498 -2.589 1.00 95.75 106 THR A CA 1
ATOM 870 C C . THR A 1 106 ? 6.116 8.844 -2.928 1.00 95.75 106 THR A C 1
ATOM 872 O O . THR A 1 106 ? 6.936 8.932 -3.842 1.00 95.75 106 THR A O 1
ATOM 875 N N . ASP A 1 107 ? 5.805 9.881 -2.151 1.00 96.50 107 ASP A N 1
ATOM 876 C CA . ASP A 1 107 ? 6.334 11.227 -2.372 1.00 96.50 107 ASP A CA 1
ATOM 877 C C . ASP A 1 107 ? 7.835 11.314 -2.086 1.00 96.50 107 ASP A C 1
ATOM 879 O O . ASP A 1 107 ? 8.566 11.940 -2.850 1.00 96.50 107 ASP A O 1
ATOM 883 N N . ARG A 1 108 ? 8.321 10.620 -1.051 1.00 96.50 108 ARG A N 1
ATOM 884 C CA . ARG A 1 108 ? 9.755 10.574 -0.722 1.00 96.50 108 ARG A CA 1
ATOM 885 C C . ARG A 1 108 ? 10.583 9.816 -1.748 1.00 96.50 108 ARG A C 1
ATOM 887 O O . ARG A 1 108 ? 11.704 10.222 -2.037 1.00 96.50 108 ARG A O 1
ATOM 894 N N . ILE A 1 109 ? 10.054 8.729 -2.307 1.00 94.81 109 ILE A N 1
ATOM 895 C CA . ILE A 1 109 ? 10.711 8.017 -3.407 1.00 94.81 109 ILE A CA 1
ATOM 896 C C . ILE A 1 109 ? 10.790 8.932 -4.623 1.00 94.81 109 ILE A C 1
ATOM 898 O O . ILE A 1 109 ? 11.862 9.041 -5.208 1.00 94.81 109 ILE A O 1
ATOM 902 N N . ARG A 1 110 ? 9.692 9.611 -4.977 1.00 95.00 110 ARG A N 1
ATOM 903 C CA . ARG A 1 110 ? 9.668 10.569 -6.089 1.00 95.00 110 ARG A CA 1
ATOM 904 C C . ARG A 1 110 ? 10.716 11.667 -5.901 1.00 95.00 110 ARG A C 1
ATOM 906 O O . ARG A 1 110 ? 11.585 11.811 -6.747 1.00 95.00 110 ARG A O 1
ATOM 913 N N . GLU A 1 111 ? 10.709 12.337 -4.750 1.00 95.31 111 GLU A N 1
ATOM 914 C CA . GLU A 1 111 ? 11.698 13.363 -4.393 1.00 95.31 111 GLU A CA 1
ATOM 915 C C . GLU A 1 111 ? 13.138 12.826 -4.455 1.00 95.31 111 GLU A C 1
ATOM 917 O O . GLU A 1 111 ? 14.026 13.455 -5.029 1.00 95.31 111 GLU A O 1
ATOM 922 N N . SER A 1 112 ? 13.383 11.630 -3.912 1.00 95.12 112 SER A N 1
ATOM 923 C CA . SER A 1 112 ? 14.709 11.012 -3.955 1.00 95.12 112 SER A CA 1
ATOM 924 C C . SER A 1 112 ? 15.158 10.700 -5.381 1.00 95.12 112 SER A C 1
ATOM 926 O O . SER A 1 112 ? 16.346 10.828 -5.670 1.00 95.12 112 SER A O 1
ATOM 928 N N . VAL A 1 113 ? 14.251 10.252 -6.249 1.00 94.81 113 VAL A N 1
ATOM 929 C CA . VAL A 1 113 ? 14.558 9.951 -7.651 1.00 94.81 113 VAL A CA 1
ATOM 930 C C . VAL A 1 113 ? 14.829 11.232 -8.432 1.00 94.81 113 VAL A C 1
ATOM 932 O O . VAL A 1 113 ? 15.771 11.257 -9.220 1.00 94.81 113 VAL A O 1
ATOM 935 N N . ASP A 1 114 ? 14.075 12.298 -8.172 1.00 94.19 114 ASP A N 1
ATOM 936 C CA . ASP A 1 114 ? 14.250 13.590 -8.838 1.00 94.19 114 ASP A CA 1
ATOM 937 C C . ASP A 1 114 ? 15.608 14.233 -8.496 1.00 94.19 114 ASP A C 1
ATOM 939 O O . ASP A 1 114 ? 16.243 14.832 -9.362 1.00 94.19 114 ASP A O 1
ATOM 943 N N . ILE A 1 115 ? 16.088 14.078 -7.254 1.00 93.69 115 ILE A N 1
ATOM 944 C CA . ILE A 1 115 ? 17.349 14.685 -6.788 1.00 93.69 115 ILE A CA 1
ATOM 945 C C . ILE A 1 115 ? 18.564 13.783 -7.049 1.00 93.69 115 ILE A C 1
ATOM 947 O O . ILE A 1 115 ? 19.609 14.257 -7.493 1.00 93.69 115 ILE A O 1
ATOM 951 N N . PHE A 1 116 ? 18.463 12.491 -6.730 1.00 90.44 116 PHE A N 1
ATOM 952 C CA . PHE A 1 116 ? 19.605 11.565 -6.699 1.00 90.44 116 PHE A CA 1
ATOM 953 C C . PHE A 1 116 ? 19.567 10.507 -7.808 1.00 90.44 116 PHE A C 1
ATOM 955 O O . PHE A 1 116 ? 20.492 9.700 -7.919 1.00 90.44 116 PHE A O 1
ATOM 962 N N . GLY A 1 117 ? 18.512 10.480 -8.624 1.00 90.69 117 GLY A N 1
ATOM 963 C CA . GLY A 1 117 ? 18.272 9.413 -9.587 1.00 90.69 117 GLY A CA 1
ATOM 964 C C . GLY A 1 117 ? 17.819 8.104 -8.930 1.00 90.69 117 GLY A C 1
ATOM 965 O O . GLY A 1 117 ? 17.476 8.031 -7.749 1.00 90.69 117 GLY A O 1
ATOM 966 N N . SER A 1 118 ? 17.802 7.025 -9.715 1.00 86.31 118 SER A N 1
ATOM 967 C CA . SER A 1 118 ? 17.362 5.709 -9.236 1.00 86.31 118 SER A CA 1
ATOM 968 C C . SER A 1 118 ? 18.444 5.038 -8.380 1.00 86.31 118 SER A C 1
ATOM 970 O O . SER A 1 118 ? 19.287 4.306 -8.896 1.00 86.31 118 SER A O 1
ATOM 972 N N . GLN A 1 119 ? 18.414 5.295 -7.067 1.00 85.81 119 GLN A N 1
ATOM 973 C CA . GLN A 1 119 ? 19.317 4.685 -6.084 1.00 85.81 119 GLN A CA 1
ATOM 974 C C . GLN A 1 119 ? 18.573 3.710 -5.154 1.00 85.81 119 GLN A C 1
ATOM 976 O O . GLN A 1 119 ? 17.870 4.138 -4.232 1.00 85.81 119 GLN A O 1
ATOM 981 N N . PRO A 1 120 ? 18.703 2.390 -5.375 1.00 80.75 120 PRO A N 1
ATOM 982 C CA . PRO A 1 120 ? 17.999 1.373 -4.599 1.00 80.75 120 PRO A CA 1
ATOM 983 C C . PRO A 1 120 ? 18.447 1.320 -3.132 1.00 80.75 120 PRO A C 1
ATOM 985 O O . PRO A 1 120 ? 17.672 0.878 -2.289 1.00 80.75 120 PRO A O 1
ATOM 988 N N . GLU A 1 121 ? 19.646 1.803 -2.794 1.00 85.62 121 GLU A N 1
ATOM 989 C CA . GLU A 1 121 ? 20.135 1.831 -1.409 1.00 85.62 121 GLU A CA 1
ATOM 990 C C . GLU A 1 121 ? 19.316 2.791 -0.531 1.00 85.62 121 GLU A C 1
ATOM 992 O O . GLU A 1 121 ? 19.152 2.567 0.668 1.00 85.62 121 GLU A O 1
ATOM 997 N N . ARG A 1 122 ? 18.752 3.850 -1.128 1.00 88.62 122 ARG A N 1
ATOM 998 C CA . ARG A 1 122 ? 17.943 4.860 -0.421 1.00 88.62 122 ARG A CA 1
ATOM 999 C C . ARG A 1 122 ? 16.516 4.403 -0.166 1.00 88.62 122 ARG A C 1
ATOM 1001 O O . ARG A 1 122 ? 15.887 4.837 0.794 1.00 88.62 122 ARG A O 1
ATOM 1008 N N . LEU A 1 123 ? 16.008 3.502 -1.000 1.00 91.31 123 LEU A N 1
ATOM 1009 C CA . LEU A 1 123 ? 14.649 2.988 -0.886 1.00 91.31 123 LEU A CA 1
ATOM 1010 C C . LEU A 1 123 ? 14.397 2.366 0.497 1.00 91.31 123 LEU A C 1
ATOM 1012 O O . LEU A 1 123 ? 13.364 2.626 1.113 1.00 91.31 123 LEU A O 1
ATOM 1016 N N . GLY A 1 124 ? 15.360 1.592 1.003 1.00 92.75 124 GLY A N 1
ATOM 1017 C CA . GLY A 1 124 ? 15.254 0.949 2.311 1.00 92.75 124 GLY A CA 1
ATOM 1018 C C . GLY A 1 124 ? 15.070 1.944 3.456 1.00 92.75 124 GLY A C 1
ATOM 1019 O O . GLY A 1 124 ? 14.193 1.748 4.295 1.00 92.75 124 GLY A O 1
ATOM 1020 N N . SER A 1 125 ? 15.839 3.039 3.476 1.00 94.88 125 SER A N 1
ATOM 1021 C CA . SER A 1 125 ? 15.751 4.032 4.554 1.00 94.88 125 SER A CA 1
ATOM 1022 C C . SER A 1 125 ? 14.431 4.802 4.525 1.00 94.88 125 SER A C 1
ATOM 1024 O O . SER A 1 125 ? 13.854 5.067 5.581 1.00 94.88 125 SER A O 1
ATOM 1026 N N . ILE A 1 126 ? 13.910 5.095 3.329 1.00 96.44 126 ILE A N 1
ATOM 1027 C CA . ILE A 1 126 ? 12.609 5.746 3.148 1.00 96.44 126 ILE A CA 1
ATOM 1028 C C . ILE A 1 126 ? 11.497 4.864 3.727 1.00 96.44 126 ILE A C 1
ATOM 1030 O O . ILE A 1 126 ? 10.711 5.317 4.559 1.00 96.44 126 ILE A O 1
ATOM 1034 N N . ILE A 1 127 ? 11.466 3.583 3.352 1.00 96.44 127 ILE A N 1
ATOM 1035 C CA . ILE A 1 127 ? 10.442 2.646 3.833 1.00 96.44 127 ILE A CA 1
ATOM 1036 C C . ILE A 1 127 ? 10.552 2.445 5.341 1.00 96.44 127 ILE A C 1
ATOM 1038 O O . ILE A 1 127 ? 9.542 2.496 6.033 1.00 96.44 127 ILE A O 1
ATOM 1042 N N . MET A 1 128 ? 11.762 2.260 5.873 1.00 97.06 128 MET A N 1
ATOM 1043 C CA . MET A 1 128 ? 11.948 2.093 7.315 1.00 97.06 128 MET A CA 1
ATOM 1044 C C . MET A 1 128 ? 11.508 3.334 8.096 1.00 97.06 128 MET A C 1
ATOM 1046 O O . MET A 1 128 ? 10.946 3.200 9.178 1.00 97.06 128 MET A O 1
ATOM 1050 N N . THR A 1 129 ? 11.688 4.530 7.535 1.00 97.88 129 THR A N 1
ATOM 1051 C CA . THR A 1 129 ? 11.153 5.767 8.123 1.00 97.88 129 THR A CA 1
ATOM 1052 C C . THR A 1 129 ? 9.622 5.769 8.127 1.00 97.88 129 THR A C 1
ATOM 1054 O O . THR A 1 129 ? 9.002 6.153 9.112 1.00 97.88 129 THR A O 1
ATOM 1057 N N . ALA A 1 130 ? 8.981 5.305 7.055 1.00 97.94 130 ALA A N 1
ATOM 1058 C CA . ALA A 1 130 ? 7.527 5.161 7.037 1.00 97.94 130 ALA A CA 1
ATOM 1059 C C . ALA A 1 130 ? 7.031 4.117 8.057 1.00 97.94 130 ALA A C 1
ATOM 1061 O O . ALA A 1 130 ? 6.036 4.356 8.738 1.00 97.94 130 ALA A O 1
ATOM 1062 N N . VAL A 1 131 ? 7.750 2.997 8.213 1.00 98.31 131 VAL A N 1
ATOM 1063 C CA . VAL A 1 131 ? 7.467 1.963 9.225 1.00 98.31 131 VAL A CA 1
ATOM 1064 C C . VAL A 1 131 ? 7.514 2.552 10.633 1.00 98.31 131 VAL A C 1
ATOM 1066 O O . VAL A 1 131 ? 6.598 2.315 11.416 1.00 98.31 131 VAL A O 1
ATOM 1069 N N . THR A 1 132 ? 8.533 3.349 10.970 1.00 98.25 132 THR A N 1
ATOM 1070 C CA . THR A 1 132 ? 8.619 3.966 12.305 1.00 98.25 132 THR A CA 1
ATOM 1071 C C . THR A 1 132 ? 7.497 4.972 12.545 1.00 98.25 132 THR A C 1
ATOM 1073 O O . THR A 1 132 ? 6.920 4.985 13.630 1.00 98.25 132 THR A O 1
ATOM 1076 N N . VAL A 1 133 ? 7.132 5.773 11.540 1.00 98.38 133 VAL A N 1
ATOM 1077 C CA . VAL A 1 133 ? 5.991 6.702 11.624 1.00 98.38 133 VAL A CA 1
ATOM 1078 C C . VAL A 1 133 ? 4.682 5.950 11.868 1.00 98.38 133 VAL A C 1
ATOM 1080 O O . VAL A 1 133 ? 3.912 6.339 12.748 1.00 98.38 133 VAL A O 1
ATOM 1083 N N . LEU A 1 134 ? 4.442 4.857 11.139 1.00 98.38 134 LEU A N 1
ATOM 1084 C CA . LEU A 1 134 ? 3.248 4.036 11.330 1.00 98.38 134 LEU A CA 1
ATOM 1085 C C . LEU A 1 134 ? 3.242 3.370 12.714 1.00 98.38 134 LEU A C 1
ATOM 1087 O O . LEU A 1 134 ? 2.233 3.433 13.412 1.00 98.38 134 LEU A O 1
ATOM 1091 N N . ALA A 1 135 ? 4.381 2.843 13.170 1.00 98.19 135 ALA A N 1
ATOM 1092 C CA . ALA A 1 135 ? 4.520 2.262 14.503 1.00 98.19 135 ALA A CA 1
ATOM 1093 C C . ALA A 1 135 ? 4.190 3.262 15.622 1.00 98.19 135 ALA A C 1
ATOM 1095 O O . ALA A 1 135 ? 3.511 2.910 16.587 1.00 98.19 135 ALA A O 1
ATOM 1096 N N . LEU A 1 136 ? 4.625 4.519 15.488 1.00 98.31 136 LEU A N 1
ATOM 1097 C CA . LEU A 1 136 ? 4.301 5.585 16.441 1.00 98.31 136 LEU A CA 1
ATOM 1098 C C . LEU A 1 136 ? 2.804 5.913 16.454 1.00 98.31 136 LEU A C 1
ATOM 1100 O O . LEU A 1 136 ? 2.235 6.131 17.527 1.00 98.31 136 LEU A O 1
ATOM 1104 N N . LEU A 1 137 ? 2.156 5.933 15.284 1.00 98.00 137 LEU A N 1
ATOM 1105 C CA . LEU A 1 137 ? 0.709 6.126 15.193 1.00 98.00 137 LEU A CA 1
ATOM 1106 C C . LEU A 1 137 ? -0.044 4.992 15.899 1.00 98.00 137 LEU A C 1
ATOM 1108 O O . LEU A 1 137 ? -0.944 5.268 16.690 1.00 98.00 137 LEU A O 1
ATOM 1112 N N . ILE A 1 138 ? 0.363 3.741 15.673 1.00 97.94 138 ILE A N 1
ATOM 1113 C CA . ILE A 1 138 ? -0.208 2.569 16.347 1.00 97.94 138 ILE A CA 1
ATOM 1114 C C . ILE A 1 138 ? -0.104 2.716 17.865 1.00 97.94 138 ILE A C 1
ATOM 1116 O O . ILE A 1 138 ? -1.115 2.611 18.558 1.00 97.94 138 ILE A O 1
ATOM 1120 N N . SER A 1 139 ? 1.090 3.012 18.388 1.00 97.69 139 SER A N 1
ATOM 1121 C CA . SER A 1 139 ? 1.295 3.200 19.830 1.00 97.69 139 SER A CA 1
ATOM 1122 C C . SER A 1 139 ? 0.366 4.275 20.393 1.00 97.69 139 SER A C 1
ATOM 1124 O O . SER A 1 139 ? -0.316 4.045 21.387 1.00 97.69 139 SER A O 1
ATOM 1126 N N . LYS A 1 140 ? 0.239 5.412 19.699 1.00 96.88 140 LYS A N 1
ATOM 1127 C CA . LYS A 1 140 ? -0.658 6.503 20.101 1.00 96.88 140 LYS A CA 1
ATOM 1128 C C . LYS A 1 140 ? -2.128 6.076 20.156 1.00 96.88 140 LYS A C 1
ATOM 1130 O O . LYS A 1 140 ? -2.859 6.530 21.035 1.00 96.88 140 LYS A O 1
ATOM 1135 N N . VAL A 1 141 ? -2.587 5.257 19.211 1.00 96.00 141 VAL A N 1
ATOM 1136 C CA . VAL A 1 141 ? -3.967 4.744 19.189 1.00 96.00 141 VAL A CA 1
ATOM 1137 C C . VAL A 1 141 ? -4.200 3.761 20.338 1.00 96.00 141 VAL A C 1
ATOM 1139 O O . VAL A 1 141 ? -5.211 3.860 21.039 1.00 96.00 141 VAL A O 1
ATOM 1142 N N . LEU A 1 142 ? -3.246 2.866 20.591 1.00 95.12 142 LEU A N 1
ATOM 1143 C CA . LEU A 1 142 ? -3.321 1.900 21.687 1.00 95.12 142 LEU A CA 1
ATOM 1144 C C . LEU A 1 142 ? -3.306 2.579 23.064 1.00 95.12 142 LEU A C 1
ATOM 1146 O O . LEU A 1 142 ? -4.109 2.221 23.927 1.00 95.12 142 LEU A O 1
ATOM 1150 N N . ASP A 1 143 ? -2.463 3.594 23.259 1.00 95.56 143 ASP A N 1
ATOM 1151 C CA . ASP A 1 143 ? -2.390 4.352 24.513 1.00 95.56 143 ASP A CA 1
ATOM 1152 C C . ASP A 1 143 ? -3.707 5.074 24.816 1.00 95.56 143 ASP A C 1
ATOM 1154 O O . ASP A 1 143 ? -4.228 4.987 25.929 1.00 95.56 143 ASP A O 1
ATOM 1158 N N . LYS A 1 144 ? -4.308 5.714 23.805 1.00 94.19 144 LYS A N 1
ATOM 1159 C CA . LYS A 1 144 ? -5.636 6.334 23.937 1.00 94.19 144 LYS A CA 1
ATOM 1160 C C . LYS A 1 144 ? -6.713 5.310 24.279 1.00 94.19 144 LYS A C 1
ATOM 1162 O O . LYS A 1 144 ? -7.559 5.571 25.129 1.00 94.19 144 LYS A O 1
ATOM 1167 N N . THR A 1 145 ? -6.683 4.147 23.633 1.00 91.88 145 THR A N 1
ATOM 1168 C CA . THR A 1 145 ? -7.643 3.064 23.891 1.00 91.88 145 THR A CA 1
ATOM 1169 C C . THR A 1 145 ? -7.529 2.573 25.335 1.00 91.88 145 THR A C 1
ATOM 1171 O O . THR A 1 145 ? -8.540 2.413 26.022 1.00 91.88 145 THR A O 1
ATOM 1174 N N . ARG A 1 146 ? -6.299 2.425 25.843 1.00 93.44 146 ARG A N 1
ATOM 1175 C CA . ARG A 1 146 ? -6.033 2.083 27.244 1.00 93.44 146 ARG A CA 1
ATOM 1176 C C . ARG A 1 146 ? -6.563 3.151 28.200 1.00 93.44 146 ARG A C 1
ATOM 1178 O O . ARG A 1 146 ? -7.257 2.802 29.151 1.00 93.44 146 ARG A O 1
ATOM 1185 N N . GLU A 1 147 ? -6.280 4.428 27.953 1.00 93.56 147 GLU A N 1
ATOM 1186 C CA . GLU A 1 147 ? -6.754 5.534 28.798 1.00 93.56 147 GLU A CA 1
ATOM 1187 C C . GLU A 1 147 ? -8.289 5.584 28.868 1.00 93.56 147 GLU A C 1
ATOM 1189 O O . GLU A 1 147 ? -8.863 5.745 29.946 1.00 93.56 147 GLU A O 1
ATOM 1194 N N . LEU A 1 148 ? -8.965 5.396 27.731 1.00 92.06 148 LEU A N 1
ATOM 1195 C CA . LEU A 1 148 ? -10.426 5.337 27.673 1.00 92.06 148 LEU A CA 1
ATOM 1196 C C . LEU A 1 148 ? -10.981 4.147 28.462 1.00 92.06 148 LEU A C 1
ATOM 1198 O O . LEU A 1 148 ? -11.947 4.317 29.204 1.00 92.06 148 LEU A O 1
ATOM 1202 N N . SER A 1 149 ? -10.350 2.974 28.357 1.00 89.88 149 SER A N 1
ATOM 1203 C CA . SER A 1 149 ? -10.758 1.799 29.135 1.00 89.88 149 SER A CA 1
ATOM 1204 C C . SER A 1 149 ? -10.574 2.010 30.643 1.00 89.88 149 SER A C 1
ATOM 1206 O O . SER A 1 149 ? -11.474 1.693 31.413 1.00 89.88 149 SER A O 1
ATOM 1208 N N . ALA A 1 150 ? -9.475 2.636 31.077 1.00 91.06 150 ALA A N 1
ATOM 1209 C CA . ALA A 1 150 ? -9.231 2.925 32.491 1.00 91.06 150 ALA A CA 1
ATOM 1210 C C . ALA A 1 150 ? -10.297 3.868 33.076 1.00 91.06 150 ALA A C 1
ATOM 1212 O O . ALA A 1 150 ? -10.845 3.597 34.143 1.00 91.06 150 ALA A O 1
ATOM 1213 N N . LYS A 1 151 ? -10.665 4.925 32.336 1.00 90.12 151 LYS A N 1
ATOM 1214 C CA . LYS A 1 151 ? -11.737 5.857 32.733 1.00 90.12 151 LYS A CA 1
ATOM 1215 C C . LYS A 1 151 ? -13.113 5.194 32.794 1.00 90.12 151 LYS A C 1
ATOM 1217 O O . LYS A 1 151 ? -13.971 5.655 33.545 1.00 90.12 151 LYS A O 1
ATOM 1222 N N . PHE A 1 152 ? -13.348 4.162 31.984 1.00 82.62 152 PHE A N 1
ATOM 1223 C CA . PHE A 1 152 ? -14.594 3.400 32.008 1.00 82.62 152 PHE A CA 1
ATOM 1224 C C . PHE A 1 152 ? -14.710 2.582 33.304 1.00 82.62 152 PHE A C 1
ATOM 1226 O O . PHE A 1 152 ? -15.696 2.730 34.022 1.00 82.62 152 P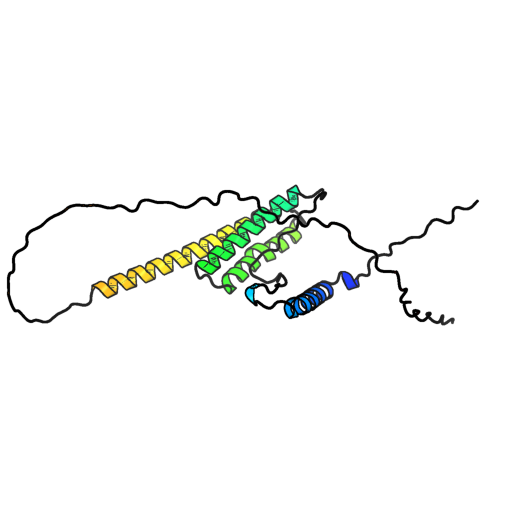HE A O 1
ATOM 1233 N N . PHE A 1 153 ? -13.664 1.831 33.669 1.00 73.69 153 PHE A N 1
ATOM 1234 C CA . PHE A 1 153 ? -13.640 1.040 34.907 1.00 73.69 153 PHE A CA 1
ATOM 1235 C C . PHE A 1 153 ? -13.691 1.896 36.182 1.00 73.69 153 PHE A C 1
ATOM 1237 O O . PHE A 1 153 ? -14.348 1.525 37.152 1.00 73.69 153 PHE A O 1
ATOM 1244 N N . GLU A 1 154 ? -13.040 3.062 36.191 1.00 73.44 154 GLU A N 1
ATOM 1245 C CA . GLU A 1 154 ? -13.068 3.963 37.351 1.00 73.44 154 GLU A CA 1
ATOM 1246 C C . GLU A 1 154 ? -14.472 4.543 37.606 1.00 73.44 154 GLU A C 1
ATOM 1248 O O . GLU A 1 154 ? -14.896 4.667 38.754 1.00 73.44 154 GLU A O 1
ATOM 1253 N N . LYS A 1 155 ? -15.237 4.835 36.545 1.00 68.31 155 LYS A N 1
ATOM 1254 C CA . LYS A 1 155 ? -16.622 5.323 36.662 1.00 68.31 155 LYS A CA 1
ATOM 1255 C C . LYS A 1 155 ? -17.617 4.236 37.076 1.00 68.31 155 LYS A C 1
ATOM 1257 O O . LYS A 1 155 ? -18.616 4.559 37.712 1.00 68.31 155 LYS A O 1
ATOM 1262 N N . GLU A 1 156 ? -17.356 2.977 36.735 1.00 61.66 156 GLU A N 1
ATOM 1263 C CA . GLU A 1 156 ? -18.213 1.838 37.093 1.00 61.66 156 GLU A CA 1
ATOM 1264 C C . GLU A 1 156 ? -18.079 1.448 38.580 1.00 61.66 156 GLU A C 1
ATOM 1266 O O . GLU A 1 156 ? -19.053 1.037 39.204 1.00 61.66 156 GLU A O 1
ATOM 1271 N N . SER A 1 157 ? -16.915 1.694 39.192 1.00 55.59 157 SER A N 1
ATOM 1272 C CA . SER A 1 157 ? -16.639 1.441 40.620 1.00 55.59 157 SER A CA 1
ATOM 1273 C C . SER A 1 157 ? -17.333 2.414 41.599 1.00 55.59 157 SER A C 1
ATOM 1275 O O . SER A 1 157 ? -17.363 2.171 42.804 1.00 55.59 157 SER A O 1
ATOM 1277 N N . LEU A 1 158 ? -17.897 3.530 41.118 1.00 51.78 158 LEU A N 1
ATOM 1278 C CA . LEU A 1 158 ? -18.425 4.610 41.970 1.00 51.78 158 LEU A CA 1
ATOM 1279 C C . LEU A 1 158 ? -19.959 4.695 42.044 1.00 51.78 158 LEU A C 1
ATOM 1281 O O . LEU A 1 158 ? -20.465 5.691 42.558 1.00 51.78 158 LEU A O 1
ATOM 1285 N N . GLN A 1 159 ? -20.721 3.695 41.585 1.00 51.16 159 GLN A N 1
ATOM 1286 C CA . GLN A 1 159 ? -22.159 3.645 41.895 1.00 51.16 159 GLN A CA 1
ATOM 1287 C C . GLN A 1 159 ? -22.374 3.192 43.354 1.00 51.16 159 GLN A C 1
ATOM 1289 O O . GLN A 1 159 ? -22.078 2.038 43.672 1.00 51.16 159 GLN A O 1
ATOM 1294 N N . PRO A 1 160 ? -22.894 4.042 44.266 1.00 44.09 160 PRO A N 1
ATOM 1295 C CA . PRO A 1 160 ? -23.196 3.623 45.627 1.00 44.09 160 PRO A CA 1
ATOM 1296 C C . PRO A 1 160 ? -24.495 2.814 45.627 1.00 44.09 160 PRO A C 1
ATOM 1298 O O . PRO A 1 160 ? -25.559 3.332 45.291 1.00 44.09 160 PRO A O 1
ATOM 1301 N N . ILE A 1 161 ? -24.420 1.555 46.058 1.00 46.56 161 ILE A N 1
ATOM 1302 C CA . ILE A 1 161 ? -25.592 0.826 46.545 1.00 46.56 161 ILE A CA 1
ATOM 1303 C C . ILE A 1 161 ? -25.926 1.395 47.931 1.00 46.56 161 ILE A C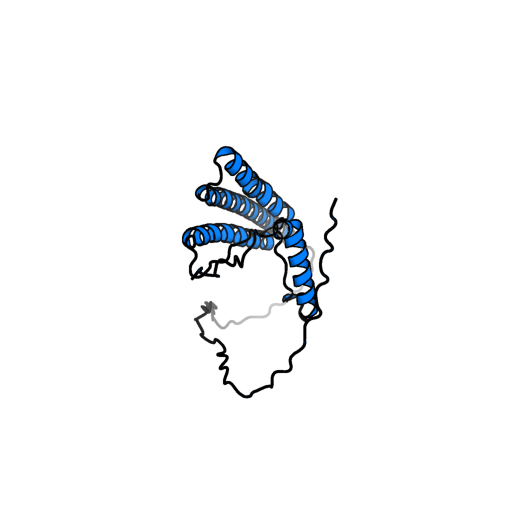 1
ATOM 1305 O O . ILE A 1 161 ? -25.282 1.068 48.924 1.00 46.56 161 ILE A O 1
ATOM 1309 N N . ALA A 1 162 ? -26.937 2.255 47.986 1.00 45.50 162 ALA A N 1
ATOM 1310 C CA . ALA A 1 162 ? -27.750 2.535 49.169 1.00 45.50 162 ALA A CA 1
ATOM 1311 C C . ALA A 1 162 ? -29.213 2.358 48.704 1.00 45.50 162 ALA A C 1
ATOM 1313 O O . ALA A 1 162 ? -29.557 2.885 47.653 1.00 45.50 162 ALA A O 1
ATOM 1314 N N . GLU A 1 163 ? -30.101 1.567 49.318 1.00 42.41 163 GLU A N 1
ATOM 1315 C CA . GLU A 1 163 ? -30.346 1.345 50.747 1.00 42.41 163 GLU A CA 1
ATOM 1316 C C . GLU A 1 163 ? -30.904 -0.066 51.088 1.00 42.41 163 GLU A C 1
ATOM 1318 O O . GLU A 1 163 ? -31.674 -0.658 50.338 1.00 42.41 163 GLU A O 1
ATOM 1323 N N . ALA A 1 164 ? -30.512 -0.526 52.287 1.00 42.50 164 ALA A N 1
ATOM 1324 C CA . ALA A 1 164 ? -31.241 -1.254 53.343 1.00 42.50 164 ALA A CA 1
ATOM 1325 C C . ALA A 1 164 ? -32.155 -2.474 53.058 1.00 42.50 164 ALA A C 1
ATOM 1327 O O . ALA A 1 164 ? -33.260 -2.352 52.545 1.00 42.50 164 ALA A O 1
ATOM 1328 N N . SER A 1 165 ? -31.808 -3.615 53.677 1.00 35.84 165 SER A N 1
ATOM 1329 C CA . SER A 1 165 ? -32.633 -4.218 54.747 1.00 35.84 165 SER A CA 1
ATOM 1330 C C . SER A 1 165 ? -31.882 -5.356 55.446 1.00 35.84 165 SER A C 1
ATOM 1332 O O . SER A 1 165 ? -31.504 -6.353 54.837 1.00 35.84 165 SER A O 1
ATOM 1334 N N . GLU A 1 166 ? -31.726 -5.219 56.760 1.00 45.31 166 GLU A N 1
ATOM 1335 C CA . GLU A 1 166 ? -31.298 -6.256 57.698 1.00 45.31 166 GLU A CA 1
ATOM 1336 C C . GLU A 1 166 ? -32.178 -7.513 57.595 1.00 45.31 166 GLU A C 1
ATOM 1338 O O . GLU A 1 166 ? -33.397 -7.379 57.628 1.00 45.31 166 GLU A O 1
ATOM 1343 N N . ARG A 1 167 ? -31.583 -8.718 57.596 1.00 34.34 167 ARG A N 1
ATOM 1344 C CA . ARG A 1 167 ? -31.939 -9.831 58.506 1.00 34.34 167 ARG A CA 1
ATOM 1345 C C . ARG A 1 167 ? -30.752 -10.786 58.669 1.00 34.34 167 ARG A C 1
ATOM 1347 O O . ARG A 1 167 ? -30.121 -11.205 57.708 1.00 34.34 167 ARG A O 1
ATOM 1354 N N . ARG A 1 168 ? -30.475 -11.100 59.934 1.00 35.88 168 ARG A N 1
ATOM 1355 C CA . ARG A 1 168 ? -29.495 -12.072 60.437 1.00 35.88 168 ARG A CA 1
ATOM 1356 C C . ARG A 1 168 ? -29.884 -13.489 60.007 1.00 35.88 168 ARG A C 1
ATOM 1358 O O . ARG A 1 168 ? -31.058 -13.807 60.145 1.00 35.88 168 ARG A O 1
ATOM 1365 N N . THR A 1 169 ? -28.900 -14.338 59.702 1.00 29.58 169 THR A N 1
ATOM 1366 C CA . THR A 1 169 ? -28.637 -15.565 60.486 1.00 29.58 169 THR A CA 1
ATOM 1367 C C . THR A 1 169 ? -27.253 -16.126 60.163 1.00 29.58 169 THR A C 1
ATOM 1369 O O . THR A 1 169 ? -26.903 -16.342 59.010 1.00 29.58 169 THR A O 1
ATOM 1372 N N . THR A 1 170 ? -26.473 -16.331 61.220 1.00 39.47 170 THR A N 1
ATOM 1373 C CA . THR A 1 170 ? -25.281 -17.178 61.310 1.00 39.47 170 THR A CA 1
ATOM 1374 C C . THR A 1 170 ? -25.553 -18.599 60.829 1.00 39.47 170 THR A C 1
ATOM 1376 O O . THR A 1 170 ? -26.489 -19.216 61.329 1.00 39.47 170 THR A O 1
ATOM 1379 N N . GLU A 1 171 ? -24.663 -19.152 60.006 1.00 33.28 171 GLU A N 1
ATOM 1380 C CA . GLU A 1 171 ? -24.379 -20.587 60.027 1.00 33.28 171 GLU A CA 1
ATOM 1381 C C . GLU A 1 171 ? -22.913 -20.863 59.672 1.00 33.28 171 GLU A C 1
ATOM 1383 O O . GLU A 1 171 ? -22.256 -20.137 58.930 1.00 33.28 171 GLU A O 1
ATOM 1388 N N . ILE A 1 172 ? -22.401 -21.863 60.370 1.00 36.22 172 ILE A N 1
ATOM 1389 C CA . ILE A 1 172 ? -21.017 -22.161 60.716 1.00 36.22 172 ILE A CA 1
ATOM 1390 C C . ILE A 1 172 ? -20.298 -22.896 59.572 1.00 36.22 172 ILE A C 1
ATOM 1392 O O . ILE A 1 172 ? -20.844 -23.818 58.975 1.00 36.22 172 ILE A O 1
ATOM 1396 N N . ILE A 1 173 ? -19.046 -22.507 59.310 1.00 41.44 173 ILE A N 1
ATOM 1397 C CA . ILE A 1 173 ? -18.083 -23.225 58.452 1.00 41.44 173 ILE A CA 1
ATOM 1398 C C . ILE A 1 173 ? -17.651 -24.524 59.169 1.00 41.44 173 ILE A C 1
ATOM 1400 O O . ILE A 1 173 ? -17.599 -24.543 60.400 1.00 41.44 173 ILE A O 1
ATOM 1404 N N . PRO A 1 174 ? -17.175 -25.559 58.455 1.00 36.12 174 PRO A N 1
ATOM 1405 C CA . PRO A 1 174 ? -15.723 -25.737 58.536 1.00 36.12 174 PRO A CA 1
ATOM 1406 C C . PRO A 1 174 ? -15.028 -26.076 57.207 1.00 36.12 174 PRO A C 1
ATOM 1408 O O . PRO A 1 174 ? -15.576 -26.692 56.301 1.00 36.12 174 PRO A O 1
ATOM 1411 N N . GLN A 1 175 ? -13.779 -25.616 57.145 1.00 34.97 175 GLN A N 1
ATOM 1412 C CA . GLN A 1 175 ? -12.806 -25.731 56.061 1.00 34.97 175 GLN A CA 1
ATOM 1413 C C . GLN A 1 175 ? -12.346 -27.170 55.796 1.00 34.97 175 GLN A C 1
ATOM 1415 O O . GLN A 1 175 ? -12.111 -27.911 56.746 1.00 34.97 175 GLN A O 1
ATOM 1420 N N . THR A 1 176 ? -12.035 -27.482 54.535 1.00 24.05 176 THR A N 1
ATOM 1421 C CA . THR A 1 176 ? -10.844 -28.211 54.014 1.00 24.05 176 THR A CA 1
ATOM 1422 C C . THR A 1 176 ? -10.989 -28.176 52.475 1.00 24.05 176 THR A C 1
ATOM 1424 O O . THR A 1 176 ? -12.108 -28.178 51.986 1.00 24.05 176 THR A O 1
ATOM 1427 N N . ASP A 1 177 ? -10.008 -28.021 51.590 1.00 29.55 177 ASP A N 1
ATOM 1428 C CA . ASP A 1 177 ? -8.578 -28.274 51.609 1.00 29.55 177 ASP A CA 1
ATOM 1429 C C . ASP A 1 177 ? -7.876 -27.398 50.552 1.00 29.55 177 ASP A C 1
ATOM 1431 O O . ASP A 1 177 ? -8.473 -26.919 49.586 1.00 29.55 177 ASP A O 1
ATOM 1435 N N . LYS A 1 178 ? -6.570 -27.213 50.741 1.00 36.44 178 LYS A N 1
ATOM 1436 C CA . LYS A 1 178 ? -5.647 -26.577 49.795 1.00 36.44 178 LYS A CA 1
ATOM 1437 C C . LYS A 1 178 ? -5.498 -27.420 48.526 1.00 36.44 178 LYS A C 1
ATOM 1439 O O . LYS A 1 178 ? -5.042 -28.544 48.660 1.00 36.44 178 LYS A O 1
ATOM 1444 N N . VAL A 1 179 ? -5.648 -26.835 47.332 1.00 28.73 179 VAL A N 1
ATOM 1445 C CA . VAL A 1 179 ? -4.754 -27.096 46.179 1.00 28.73 179 VAL A CA 1
ATOM 1446 C C . VAL A 1 179 ? -4.714 -25.860 45.266 1.00 28.73 179 VAL A C 1
ATOM 1448 O O . VAL A 1 179 ? -5.707 -25.482 44.653 1.00 28.73 179 VAL A O 1
ATOM 1451 N N . GLN A 1 180 ? -3.533 -25.246 45.159 1.00 28.53 180 GLN A N 1
ATOM 1452 C CA . GLN A 1 180 ? -3.136 -24.405 44.028 1.00 28.53 180 GLN A CA 1
ATOM 1453 C C . GLN A 1 180 ? -2.943 -25.308 42.805 1.00 28.53 180 GLN A C 1
ATOM 1455 O O . GLN A 1 180 ? -2.088 -26.193 42.844 1.00 28.53 180 GLN A O 1
ATOM 1460 N N . MET A 1 181 ? -3.653 -25.052 41.705 1.00 27.75 181 MET A N 1
ATOM 1461 C CA . MET A 1 181 ? -3.178 -25.459 40.384 1.00 27.75 181 MET A CA 1
ATOM 1462 C C . MET A 1 181 ? -3.014 -24.243 39.484 1.00 27.75 181 MET A C 1
ATOM 1464 O O . MET A 1 181 ? -3.948 -23.578 39.053 1.00 27.75 181 MET A O 1
ATOM 1468 N N . GLN A 1 182 ? -1.738 -23.960 39.282 1.00 27.08 182 GLN A N 1
ATOM 1469 C CA . GLN A 1 182 ? -1.149 -23.046 38.338 1.00 27.08 182 GLN A CA 1
ATOM 1470 C C . GLN A 1 182 ? -1.109 -23.782 36.992 1.00 27.08 182 GLN A C 1
ATOM 1472 O O . GLN A 1 182 ? -0.271 -24.665 36.809 1.00 27.08 182 GLN A O 1
ATOM 1477 N N . GLU A 1 183 ? -2.007 -23.466 36.055 1.00 30.27 183 GLU A N 1
ATOM 1478 C CA . GLU A 1 183 ? -1.894 -24.002 34.694 1.00 30.27 183 GLU A CA 1
ATOM 1479 C C . GLU A 1 183 ? -0.804 -23.247 33.930 1.00 30.27 183 GLU A C 1
ATOM 1481 O O . GLU A 1 183 ? -0.962 -22.152 33.389 1.00 30.27 183 GLU A O 1
ATOM 1486 N N . LYS A 1 184 ? 0.369 -23.870 33.973 1.00 26.61 184 LYS A N 1
ATOM 1487 C CA . LYS A 1 184 ? 1.595 -23.512 33.285 1.00 26.61 184 LYS A CA 1
ATOM 1488 C C . LYS A 1 184 ? 1.646 -24.247 31.936 1.00 26.61 184 LYS A C 1
ATOM 1490 O O . LYS A 1 184 ? 1.927 -25.434 31.916 1.00 26.61 184 LYS A O 1
ATOM 1495 N N . ILE A 1 185 ? 1.484 -23.469 30.857 1.00 28.89 185 ILE A N 1
ATOM 1496 C CA . ILE A 1 185 ? 2.157 -23.531 29.536 1.00 28.89 185 ILE A CA 1
ATOM 1497 C C . ILE A 1 185 ? 1.966 -24.806 28.687 1.00 28.89 185 ILE A C 1
ATOM 1499 O O . ILE A 1 185 ? 2.281 -25.899 29.130 1.00 28.89 185 ILE A O 1
ATOM 1503 N N . THR A 1 186 ? 1.642 -24.641 27.394 1.00 23.19 186 THR A N 1
ATOM 1504 C CA . THR A 1 186 ? 2.438 -25.186 26.260 1.00 23.19 186 THR A CA 1
ATOM 1505 C C . THR A 1 186 ? 2.004 -24.524 24.947 1.00 23.19 186 THR A C 1
ATOM 1507 O O . THR A 1 186 ? 1.006 -24.911 24.344 1.00 23.19 186 THR A O 1
ATOM 1510 N N . TYR A 1 187 ? 2.795 -23.557 24.468 1.00 25.20 187 TYR A N 1
ATOM 1511 C CA . TYR A 1 187 ? 2.830 -23.234 23.042 1.00 25.20 187 TYR A CA 1
ATOM 1512 C C . TYR A 1 187 ? 3.424 -24.443 22.319 1.00 25.20 187 TYR A C 1
ATOM 1514 O O . TYR A 1 187 ? 4.563 -24.829 22.580 1.00 25.20 187 TYR A O 1
ATOM 1522 N N . LYS A 1 188 ? 2.636 -25.072 21.447 1.00 30.98 188 LYS A N 1
ATOM 1523 C CA . LYS A 1 188 ? 3.137 -26.075 20.511 1.00 30.98 188 LYS A CA 1
ATOM 1524 C C . LYS A 1 188 ? 3.863 -25.322 19.395 1.00 30.98 188 LYS A C 1
ATOM 1526 O O . LYS A 1 188 ? 3.243 -24.625 18.598 1.00 30.98 188 LYS A O 1
ATOM 1531 N N . GLU A 1 189 ? 5.179 -25.451 19.387 1.00 30.97 189 GLU A N 1
ATOM 1532 C CA . GLU A 1 189 ? 6.043 -25.221 18.233 1.00 30.97 189 GLU A CA 1
ATOM 1533 C C . GLU A 1 189 ? 5.483 -25.979 17.011 1.00 30.97 189 GLU A C 1
ATOM 1535 O O . GLU A 1 189 ? 5.224 -27.182 17.128 1.00 30.97 189 GLU A O 1
ATOM 1540 N N . PRO A 1 190 ? 5.265 -25.344 15.843 1.00 31.70 190 PRO A N 1
ATOM 1541 C CA . PRO A 1 190 ? 4.961 -26.087 14.630 1.00 31.70 190 PRO A CA 1
ATOM 1542 C C . PRO A 1 190 ? 6.239 -26.781 14.162 1.00 31.70 190 PRO A C 1
ATOM 1544 O O . PRO A 1 190 ? 7.069 -26.220 13.448 1.00 31.70 190 PRO A O 1
ATOM 1547 N N . THR A 1 191 ? 6.404 -28.020 14.606 1.00 28.98 191 THR A N 1
ATOM 1548 C CA . THR A 1 191 ? 7.380 -28.951 14.058 1.00 28.98 191 THR A CA 1
ATOM 1549 C C . THR A 1 191 ? 7.058 -29.172 12.585 1.00 28.98 191 THR A C 1
ATOM 1551 O O . THR A 1 191 ? 5.902 -29.367 12.201 1.00 28.98 191 THR A O 1
ATOM 1554 N N . ALA A 1 192 ? 8.102 -29.136 11.762 1.00 36.06 192 ALA A N 1
ATOM 1555 C CA . ALA A 1 192 ? 8.063 -29.531 10.368 1.00 36.06 192 ALA A CA 1
ATOM 1556 C C . ALA A 1 192 ? 7.340 -30.876 10.198 1.00 36.06 192 ALA A C 1
ATOM 1558 O O . ALA A 1 192 ? 7.699 -31.862 10.840 1.00 36.06 192 ALA A O 1
ATOM 1559 N N . ASN A 1 193 ? 6.368 -30.929 9.287 1.00 31.11 193 ASN A N 1
ATOM 1560 C CA . ASN A 1 193 ? 5.914 -32.187 8.713 1.00 31.11 193 ASN A CA 1
ATOM 1561 C C . ASN A 1 193 ? 6.045 -32.107 7.182 1.00 31.11 193 ASN A C 1
ATOM 1563 O O . ASN A 1 193 ? 5.413 -31.248 6.560 1.00 31.11 193 ASN A O 1
ATOM 1567 N N . PRO A 1 194 ? 6.884 -32.952 6.557 1.00 38.19 194 PRO A N 1
ATOM 1568 C CA . PRO A 1 194 ? 6.987 -33.055 5.115 1.00 38.19 194 PRO A CA 1
ATOM 1569 C C . PRO A 1 194 ? 5.840 -33.932 4.607 1.00 38.19 194 PRO A C 1
ATOM 1571 O O . PRO A 1 194 ? 5.808 -35.140 4.818 1.00 38.19 194 PRO A O 1
ATOM 1574 N N . SER A 1 195 ? 4.878 -33.338 3.914 1.00 33.84 195 SER A N 1
ATOM 1575 C CA . SER A 1 195 ? 3.893 -34.090 3.132 1.00 33.84 195 SER A CA 1
ATOM 1576 C C . SER A 1 195 ? 3.540 -33.291 1.890 1.00 33.84 195 SER A C 1
ATOM 1578 O O . SER A 1 195 ? 2.543 -32.582 1.824 1.00 33.84 195 SER A O 1
ATOM 1580 N N . ALA A 1 196 ? 4.426 -33.387 0.902 1.00 37.03 196 ALA A N 1
ATOM 1581 C CA . ALA A 1 196 ? 4.080 -33.104 -0.478 1.00 37.03 196 ALA A CA 1
ATOM 1582 C C . ALA A 1 196 ? 3.280 -34.302 -1.020 1.00 37.03 196 ALA A C 1
ATOM 1584 O O . ALA A 1 196 ? 3.762 -35.434 -0.909 1.00 37.03 196 ALA A O 1
ATOM 1585 N N . PRO A 1 197 ? 2.107 -34.104 -1.641 1.00 29.94 197 PRO A N 1
ATOM 1586 C CA . PRO A 1 197 ? 1.546 -35.117 -2.517 1.00 29.94 197 PRO A CA 1
ATOM 1587 C C . PRO A 1 197 ? 2.485 -35.255 -3.721 1.00 29.94 197 PRO A C 1
ATOM 1589 O O . PRO A 1 197 ? 2.653 -34.319 -4.502 1.00 29.94 197 PRO A O 1
ATOM 1592 N N . LYS A 1 198 ? 3.135 -36.413 -3.856 1.00 26.22 198 LYS A N 1
ATOM 1593 C CA . LYS A 1 198 ? 3.775 -36.811 -5.112 1.00 26.22 198 LYS A CA 1
ATOM 1594 C C . LYS A 1 198 ? 2.668 -37.074 -6.130 1.00 26.22 198 LYS A C 1
ATOM 1596 O O . LYS A 1 198 ? 1.862 -37.979 -5.938 1.00 26.22 198 LYS A O 1
ATOM 1601 N N . TRP A 1 199 ? 2.631 -36.301 -7.209 1.00 27.94 199 TRP A N 1
ATOM 1602 C CA . TRP A 1 199 ? 1.951 -36.734 -8.425 1.00 27.94 199 TRP A CA 1
ATOM 1603 C C . TRP A 1 199 ? 2.902 -37.647 -9.193 1.00 27.94 199 TRP A C 1
ATOM 1605 O O . TRP A 1 199 ? 3.767 -37.174 -9.929 1.00 27.94 199 TRP A O 1
ATOM 1615 N N . ASP A 1 200 ? 2.755 -38.954 -8.995 1.00 26.17 200 ASP A N 1
ATOM 1616 C CA . ASP A 1 200 ? 3.334 -39.947 -9.894 1.00 26.17 200 ASP A CA 1
ATOM 1617 C C . ASP A 1 200 ? 2.476 -39.981 -11.167 1.00 26.17 200 ASP A C 1
ATOM 1619 O O . ASP A 1 200 ? 1.396 -40.568 -11.211 1.00 26.17 200 ASP A O 1
ATOM 1623 N N . LEU A 1 201 ? 2.940 -39.297 -12.213 1.00 30.53 201 LEU A N 1
ATOM 1624 C CA . LEU A 1 201 ? 2.403 -39.465 -13.560 1.00 30.53 201 LEU A CA 1
ATOM 1625 C C . LEU A 1 201 ? 2.997 -40.747 -14.151 1.00 30.53 201 LEU A C 1
ATOM 1627 O O . LEU A 1 201 ? 4.095 -40.738 -14.707 1.00 30.53 201 LEU A O 1
ATOM 1631 N N . GLN A 1 202 ? 2.266 -41.853 -14.037 1.00 29.45 202 GLN A N 1
ATOM 1632 C CA . GLN A 1 202 ? 2.501 -43.027 -14.874 1.00 29.45 202 GLN A CA 1
ATOM 1633 C C . GLN A 1 202 ? 1.817 -42.809 -16.238 1.00 29.45 202 GLN A C 1
ATOM 1635 O O . GLN A 1 202 ? 0.641 -42.439 -16.270 1.00 29.45 202 GLN A O 1
ATOM 1640 N N . PRO A 1 203 ? 2.509 -43.014 -17.373 1.00 34.97 203 PRO A N 1
ATOM 1641 C CA . PRO A 1 203 ? 1.935 -42.755 -18.683 1.00 34.97 203 PRO A CA 1
ATOM 1642 C C . PRO A 1 203 ? 1.097 -43.954 -19.122 1.00 34.97 203 PRO A C 1
ATOM 1644 O O . PRO A 1 203 ? 1.635 -45.042 -19.324 1.00 34.97 203 PRO A O 1
ATOM 1647 N N . GLN A 1 204 ? -0.207 -43.760 -19.321 1.00 28.33 204 GLN A N 1
ATOM 1648 C CA . GLN A 1 204 ? -1.012 -44.713 -20.078 1.00 28.33 204 GLN A CA 1
ATOM 1649 C C . GLN A 1 204 ? -1.910 -44.027 -21.109 1.00 28.33 204 GLN A C 1
ATOM 1651 O O . GLN A 1 204 ? -2.880 -43.348 -20.793 1.00 28.33 204 GLN A O 1
ATOM 1656 N N . ASN A 1 205 ? -1.560 -44.373 -22.347 1.00 29.25 205 ASN A N 1
ATOM 1657 C CA . ASN A 1 205 ? -2.397 -44.594 -23.516 1.00 29.25 205 ASN A CA 1
ATOM 1658 C C . ASN A 1 205 ? -2.635 -43.431 -24.487 1.00 29.25 205 ASN A C 1
ATOM 1660 O O . ASN A 1 205 ? -3.134 -42.357 -24.171 1.00 29.25 205 ASN A O 1
ATOM 1664 N N . GLN A 1 206 ? -2.227 -43.753 -25.716 1.00 39.50 206 GLN A N 1
ATOM 1665 C CA . GLN A 1 206 ? -2.356 -43.027 -26.964 1.00 39.50 206 GLN A CA 1
ATOM 1666 C C . GLN A 1 206 ? -3.786 -42.539 -27.184 1.00 39.50 206 GLN A C 1
ATOM 1668 O O . GLN A 1 206 ? -4.732 -43.322 -27.117 1.00 39.50 206 GLN A O 1
ATOM 1673 N N . VAL A 1 207 ? -3.915 -41.272 -27.569 1.00 31.48 207 VAL A N 1
ATOM 1674 C CA . VAL A 1 207 ? -5.097 -40.780 -28.272 1.00 31.48 207 VAL A CA 1
ATOM 1675 C C . VAL A 1 207 ? -4.608 -40.190 -29.588 1.00 31.48 207 VAL A C 1
ATOM 1677 O O . VAL A 1 207 ? -3.706 -39.353 -29.614 1.00 31.48 207 VAL A O 1
ATOM 1680 N N . GLN A 1 208 ? -5.135 -40.741 -30.678 1.00 31.34 208 GLN A N 1
ATOM 1681 C CA . GLN A 1 208 ? -4.771 -40.449 -32.058 1.00 31.34 208 GLN A CA 1
ATOM 1682 C C . GLN A 1 208 ? -4.904 -38.959 -32.383 1.00 31.34 208 GLN A C 1
ATOM 1684 O O . GLN A 1 208 ? -5.861 -38.297 -31.981 1.00 31.34 208 GLN A O 1
ATOM 1689 N N . ALA A 1 209 ? -3.944 -38.457 -33.159 1.00 33.31 209 ALA A N 1
ATOM 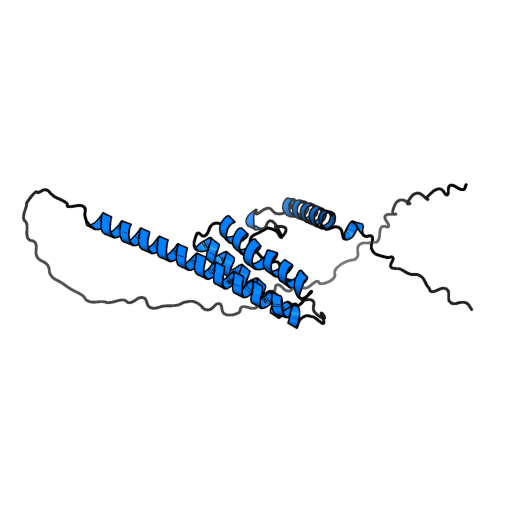1690 C CA . ALA A 1 209 ? -4.013 -37.150 -33.784 1.00 33.31 209 ALA A CA 1
ATOM 1691 C C . ALA A 1 209 ? -5.251 -37.072 -34.690 1.00 33.31 209 ALA A C 1
ATOM 1693 O O . ALA A 1 209 ? -5.445 -37.906 -35.571 1.00 33.31 209 ALA A O 1
ATOM 1694 N N . THR A 1 210 ? -6.081 -36.058 -34.480 1.00 30.11 210 THR A N 1
ATOM 1695 C CA . THR A 1 210 ? -6.986 -35.549 -35.510 1.00 30.11 210 THR A CA 1
ATOM 1696 C C . THR A 1 210 ? -6.622 -34.087 -35.702 1.00 30.11 210 THR A C 1
ATOM 1698 O O . THR A 1 210 ? -6.820 -33.272 -34.799 1.00 30.11 210 THR A O 1
ATOM 1701 N N . GLU A 1 211 ? -6.016 -33.782 -36.849 1.00 35.75 211 GLU A N 1
ATOM 1702 C CA . GLU A 1 211 ? -5.796 -32.420 -37.325 1.00 35.75 211 GLU A CA 1
ATOM 1703 C C . GLU A 1 211 ? -7.120 -31.649 -37.299 1.00 35.75 211 GLU A C 1
ATOM 1705 O O . GLU A 1 211 ? -8.121 -32.071 -37.879 1.00 35.75 211 GLU A O 1
ATOM 1710 N N . ARG A 1 212 ? -7.131 -30.501 -36.620 1.00 32.66 212 ARG A N 1
ATOM 1711 C CA . ARG A 1 212 ? -8.098 -29.441 -36.897 1.00 32.66 212 ARG A CA 1
ATOM 1712 C C . ARG A 1 212 ? -7.332 -28.296 -37.529 1.00 32.66 212 ARG A C 1
ATOM 1714 O O . ARG A 1 212 ? -6.517 -27.658 -36.867 1.00 32.66 212 ARG A O 1
ATOM 1721 N N . GLU A 1 213 ? -7.586 -28.093 -38.815 1.00 36.31 213 GLU A N 1
ATOM 1722 C CA . GLU A 1 213 ? -7.054 -26.985 -39.595 1.00 36.31 213 GLU A CA 1
ATOM 1723 C C . GLU A 1 213 ? -7.495 -25.633 -39.016 1.00 36.31 213 GLU A C 1
ATOM 1725 O O . GLU A 1 213 ? -8.653 -25.427 -38.643 1.00 36.31 213 GLU A O 1
ATOM 1730 N N . THR A 1 214 ? -6.550 -24.699 -38.946 1.00 39.78 214 THR A N 1
ATOM 1731 C CA . THR A 1 214 ? -6.786 -23.288 -38.620 1.00 39.78 214 THR A CA 1
ATOM 1732 C C . THR A 1 214 ? -7.304 -22.550 -39.866 1.00 39.78 214 THR A C 1
ATOM 1734 O O . THR A 1 214 ? -6.742 -22.755 -40.942 1.00 39.78 214 THR A O 1
ATOM 1737 N N . PRO A 1 215 ? -8.306 -21.652 -39.772 1.00 39.97 215 PRO A N 1
ATOM 1738 C CA . PRO A 1 215 ? -8.758 -20.860 -40.920 1.00 39.97 215 PRO A CA 1
ATOM 1739 C C . PRO A 1 215 ? -7.663 -19.895 -41.424 1.00 39.97 215 PRO A C 1
ATOM 1741 O O . PRO A 1 215 ? -6.904 -19.370 -40.602 1.00 39.97 215 PRO A O 1
ATOM 1744 N N . PRO A 1 216 ? -7.582 -19.604 -42.738 1.00 42.97 216 PRO A N 1
ATOM 1745 C CA . PRO A 1 216 ? -6.562 -18.713 -43.281 1.00 42.97 216 PRO A CA 1
ATOM 1746 C C . PRO A 1 216 ? -6.833 -17.241 -42.931 1.00 42.97 216 PRO A C 1
ATOM 1748 O O . PRO A 1 216 ? -7.968 -16.766 -42.943 1.00 42.97 216 PRO A O 1
ATOM 1751 N N . ILE A 1 217 ? -5.752 -16.511 -42.650 1.00 41.09 217 ILE A N 1
ATOM 1752 C CA . ILE A 1 217 ? -5.734 -15.061 -42.409 1.00 41.09 217 ILE A CA 1
ATOM 1753 C C . ILE A 1 217 ? -5.848 -14.333 -43.767 1.00 41.09 217 ILE A C 1
ATOM 1755 O O . ILE A 1 217 ? -5.112 -14.691 -44.690 1.00 41.09 217 ILE A O 1
ATOM 1759 N N . PRO A 1 218 ? -6.716 -13.315 -43.932 1.00 38.47 218 PRO A N 1
ATOM 1760 C CA . PRO A 1 218 ? -6.845 -12.592 -45.197 1.00 38.47 218 PRO A CA 1
ATOM 1761 C C . PRO A 1 218 ? -5.609 -11.725 -45.496 1.00 38.47 218 PRO A C 1
ATOM 1763 O O . PRO A 1 218 ? -5.105 -11.005 -44.633 1.00 38.47 218 PRO A O 1
ATOM 1766 N N . ALA A 1 219 ? -5.135 -11.796 -46.744 1.00 40.75 219 ALA A N 1
ATOM 1767 C CA . ALA A 1 219 ? -3.996 -11.039 -47.256 1.00 40.75 219 ALA A CA 1
ATOM 1768 C C . ALA A 1 219 ? -4.284 -9.527 -47.300 1.00 40.75 219 ALA A C 1
ATOM 1770 O O . ALA A 1 219 ? -5.353 -9.097 -47.733 1.00 40.75 219 ALA A O 1
ATOM 1771 N N . GLN A 1 220 ? -3.311 -8.713 -46.881 1.00 39.22 220 GLN A N 1
ATOM 1772 C CA . GLN A 1 220 ? -3.381 -7.260 -47.024 1.00 39.22 220 GLN A CA 1
ATOM 1773 C C . GLN A 1 220 ? -3.214 -6.868 -48.496 1.00 39.22 220 GLN A C 1
ATOM 1775 O O . GLN A 1 220 ? -2.206 -7.188 -49.124 1.00 39.22 220 GLN A O 1
ATOM 1780 N N . ALA A 1 221 ? -4.215 -6.173 -49.036 1.00 38.06 221 ALA A N 1
ATOM 1781 C CA . ALA A 1 221 ? -4.166 -5.582 -50.362 1.00 38.06 221 ALA A CA 1
ATOM 1782 C C . ALA A 1 221 ? -3.164 -4.418 -50.382 1.00 38.06 221 ALA A C 1
ATOM 1784 O O . ALA A 1 221 ? -3.308 -3.433 -49.658 1.00 38.06 221 ALA A O 1
ATOM 1785 N N . SER A 1 222 ? -2.156 -4.538 -51.238 1.00 39.34 222 SER A N 1
ATOM 1786 C CA . SER A 1 222 ? -1.270 -3.458 -51.652 1.00 39.34 222 SER A CA 1
ATOM 1787 C C . SER A 1 222 ? -2.061 -2.403 -52.429 1.00 39.34 222 SER A C 1
ATOM 1789 O O . SER A 1 222 ? -2.531 -2.690 -53.530 1.00 39.34 222 SER A O 1
ATOM 1791 N N . TYR A 1 223 ? -2.172 -1.188 -51.893 1.00 37.53 223 TYR A N 1
ATOM 1792 C CA . TYR A 1 223 ? -2.516 -0.019 -52.700 1.00 37.53 223 TYR A CA 1
ATOM 1793 C C . TYR A 1 223 ? -1.237 0.714 -53.087 1.00 37.53 223 TYR A C 1
ATOM 1795 O O . TYR A 1 223 ? -0.495 1.213 -52.245 1.00 37.53 223 TYR A O 1
ATOM 1803 N N . VAL A 1 224 ? -0.995 0.710 -54.392 1.00 41.22 224 VAL A N 1
ATOM 1804 C CA . VAL A 1 224 ? -0.012 1.517 -55.105 1.00 41.22 224 VAL A CA 1
ATOM 1805 C C . VAL A 1 224 ? -0.708 2.826 -55.472 1.00 41.22 224 VAL A C 1
ATOM 1807 O O . VAL A 1 224 ? -1.754 2.772 -56.118 1.00 41.22 224 VAL A O 1
ATOM 1810 N N . HIS A 1 225 ? -0.154 3.963 -55.055 1.00 46.22 225 HIS A N 1
ATOM 1811 C CA . HIS A 1 225 ? 0.050 5.150 -55.891 1.00 46.22 225 HIS A CA 1
ATOM 1812 C C . HIS A 1 225 ? 0.894 6.193 -55.163 1.00 46.22 225 HIS A C 1
ATOM 1814 O O . HIS A 1 225 ? 0.634 6.436 -53.964 1.00 46.22 225 HIS A O 1
#